Protein AF-A0AA96XHB4-F1 (afdb_monomer)

Sequence (254 aa):
MSTARAGLRPRQQVHRGTVRASAFWLDPALLGDAEARRRILAEWTPGMSVHAVAGGYLVEMSAPRAVVCEAAPGLPLTREHGVLSSAPLSPAERRHPSLHEGAVLLVLRGRSLVFSAGAMPRVDVSTWLDVSAWSIRAPETLGAPPPPCPCWSLCRRRRANASVPACPSRHLKHRKCSRAWRGAALPSPLGRAARDGGRGCARNSPVRARRCAEAASPSVAGQGGWRGLGPRSWERWPPEHHRVRVPGAGCPTG

Mean predicted aligned error: 19.48 Å

Foldseek 3Di:
DWDWDFDFQAPWQADAFKDQFQKFKDACVVQPPLRLLVLCVVPDDPPWWWFCDPNIIIIGDPGTDIDHCVPDSHQTWDADPQETERTDHDPVSCPPPLNDRQWYWHRPPSTTIITRNVRTHTDDSVVVDPCVPPDDDDDDDPDDDDDPDPPPPPPPPPPDPDDDDDDPDPDPDPPPPVVVPPPDDDDDPDDDDDDDDDDDDDDDDDDDDDDDDDDDDDDDDDDDDDDDDDDDDDDDDDDDDDDDDDDDDDDDDD

Radius of gyration: 34.85 Å; Cα contacts (8 Å, |Δi|>4): 261; chains: 1; bounding box: 88×95×71 Å

Structure (mmCIF, N/CA/C/O backbone):
data_AF-A0AA96XHB4-F1
#
_entry.id   AF-A0AA96XHB4-F1
#
loop_
_atom_site.group_PDB
_atom_site.id
_atom_site.type_symbol
_atom_site.label_atom_id
_atom_site.label_alt_id
_atom_site.label_comp_id
_atom_site.label_asym_id
_atom_site.label_entity_id
_atom_site.label_seq_id
_atom_site.pdbx_PDB_ins_code
_atom_site.Cartn_x
_atom_site.Cartn_y
_atom_site.Cartn_z
_atom_site.occupancy
_atom_site.B_iso_or_equiv
_atom_site.auth_seq_id
_atom_site.auth_comp_id
_atom_site.auth_asym_id
_atom_site.auth_atom_id
_atom_site.pdbx_PDB_model_num
ATOM 1 N N . MET A 1 1 ? -12.373 -14.194 -7.210 1.00 45.72 1 MET A N 1
ATOM 2 C CA . MET A 1 1 ? -10.973 -14.674 -7.194 1.00 45.72 1 MET A CA 1
ATOM 3 C C . MET A 1 1 ? -10.194 -13.854 -8.214 1.00 45.72 1 MET A C 1
ATOM 5 O O . MET A 1 1 ? -10.496 -13.965 -9.393 1.00 45.72 1 MET A O 1
ATOM 9 N N . SER A 1 2 ? -9.281 -12.976 -7.785 1.00 52.00 2 SER A N 1
ATOM 10 C CA . SER A 1 2 ? -8.473 -12.171 -8.718 1.00 52.00 2 SER A CA 1
ATOM 11 C C . SER A 1 2 ? -7.414 -13.068 -9.365 1.00 52.00 2 SER A C 1
ATOM 13 O O . SER A 1 2 ? -6.580 -13.643 -8.665 1.00 52.00 2 SER A O 1
ATOM 15 N N . THR A 1 3 ? -7.482 -13.266 -10.680 1.00 57.47 3 THR A N 1
ATOM 16 C CA . THR A 1 3 ? -6.561 -14.150 -11.409 1.00 57.47 3 THR A CA 1
ATOM 17 C C . THR A 1 3 ? -5.245 -13.432 -11.693 1.00 57.47 3 THR A C 1
ATOM 19 O O . THR A 1 3 ? -5.216 -12.469 -12.458 1.00 57.47 3 THR A O 1
ATOM 22 N N . ALA A 1 4 ? -4.154 -13.916 -11.098 1.00 63.81 4 ALA A N 1
ATOM 23 C CA . ALA A 1 4 ? -2.807 -13.435 -11.386 1.00 63.81 4 ALA A CA 1
ATOM 24 C C . ALA A 1 4 ? -2.322 -13.954 -12.749 1.00 63.81 4 ALA A C 1
ATOM 26 O O . ALA A 1 4 ? -2.418 -15.151 -13.024 1.00 63.81 4 ALA A O 1
ATOM 27 N N . ARG A 1 5 ? -1.733 -13.085 -13.578 1.00 67.75 5 ARG A N 1
ATOM 28 C CA . ARG A 1 5 ? -1.026 -13.492 -14.806 1.00 67.75 5 ARG A CA 1
ATOM 29 C C . ARG A 1 5 ? 0.484 -13.372 -14.594 1.00 67.75 5 ARG A C 1
ATOM 31 O O . ARG A 1 5 ? 0.976 -12.302 -14.238 1.00 67.75 5 ARG A O 1
ATOM 38 N N . ALA A 1 6 ? 1.213 -14.469 -14.796 1.00 65.56 6 ALA A N 1
ATOM 39 C CA . ALA A 1 6 ? 2.675 -14.498 -14.736 1.00 65.56 6 ALA A CA 1
ATOM 40 C C . ALA A 1 6 ? 3.277 -14.124 -16.102 1.00 65.56 6 ALA A C 1
ATOM 42 O O . ALA A 1 6 ? 2.706 -14.476 -17.135 1.00 65.56 6 ALA A O 1
ATOM 43 N N . GLY A 1 7 ? 4.433 -13.448 -16.129 1.00 71.69 7 GLY A N 1
ATOM 44 C CA . GLY A 1 7 ? 5.197 -13.318 -17.381 1.00 71.69 7 GLY A CA 1
ATOM 45 C C . GLY A 1 7 ? 6.239 -12.204 -17.449 1.00 71.69 7 GLY A C 1
ATOM 46 O O . GLY A 1 7 ? 7.244 -12.361 -18.135 1.00 71.69 7 GLY A O 1
ATOM 47 N N . LEU A 1 8 ? 6.066 -11.103 -16.716 1.00 84.06 8 LEU A N 1
ATOM 48 C CA . LEU A 1 8 ? 7.025 -9.995 -16.763 1.00 84.06 8 LEU A CA 1
ATOM 49 C C . LEU A 1 8 ? 8.270 -10.315 -15.918 1.00 84.06 8 LEU A C 1
ATOM 51 O O . LEU A 1 8 ? 8.145 -10.792 -14.798 1.00 84.06 8 LEU A O 1
ATOM 55 N N . ARG A 1 9 ? 9.488 -10.026 -16.371 1.00 86.50 9 ARG A N 1
ATOM 56 C CA . ARG A 1 9 ? 10.677 -10.100 -15.499 1.00 86.50 9 ARG A CA 1
ATOM 57 C C . ARG A 1 9 ? 11.300 -8.717 -15.364 1.00 86.50 9 ARG A C 1
ATOM 59 O O . ARG A 1 9 ? 12.149 -8.383 -16.183 1.00 86.50 9 ARG A O 1
ATOM 66 N N . PRO A 1 10 ? 10.877 -7.915 -14.368 1.00 87.06 10 PRO A N 1
ATOM 67 C CA . PRO A 1 10 ? 11.469 -6.607 -14.137 1.00 87.06 10 PRO A CA 1
ATOM 68 C C . PRO A 1 10 ? 12.968 -6.721 -13.851 1.00 87.06 10 PRO A C 1
ATOM 70 O O . PRO A 1 10 ? 13.388 -7.547 -13.037 1.00 87.06 10 PRO A O 1
ATOM 73 N N . ARG A 1 11 ? 13.766 -5.852 -14.472 1.00 91.44 11 ARG A N 1
ATOM 74 C CA . ARG A 1 11 ? 15.219 -5.734 -14.265 1.00 91.44 11 ARG A CA 1
ATOM 75 C C . ARG A 1 11 ? 15.592 -5.448 -12.811 1.00 91.44 11 ARG A C 1
ATOM 77 O O . ARG A 1 11 ? 16.665 -5.822 -12.352 1.00 91.44 11 ARG A O 1
ATOM 84 N N . GLN A 1 12 ? 14.710 -4.756 -12.097 1.00 89.75 12 GLN A N 1
ATOM 85 C CA . GLN A 1 12 ? 14.859 -4.408 -10.696 1.00 89.75 12 GLN A CA 1
ATOM 86 C C . GLN A 1 12 ? 13.582 -4.817 -9.974 1.00 89.75 12 GLN A C 1
ATOM 88 O O . GLN A 1 12 ? 12.484 -4.528 -10.432 1.00 89.75 12 GLN A O 1
ATOM 93 N N . GLN A 1 13 ? 13.734 -5.510 -8.849 1.00 90.81 13 GLN A N 1
ATOM 94 C CA . GLN A 1 13 ? 12.608 -6.154 -8.171 1.00 90.81 13 GLN A CA 1
ATOM 95 C C . GLN A 1 13 ? 11.889 -5.240 -7.177 1.00 90.81 13 GLN A C 1
ATOM 97 O O . GLN A 1 13 ? 10.715 -5.455 -6.896 1.00 90.81 13 GLN A O 1
ATOM 102 N N . VAL A 1 14 ? 12.588 -4.234 -6.648 1.00 92.62 14 VAL A N 1
ATOM 103 C CA . VAL A 1 14 ? 12.080 -3.342 -5.600 1.00 92.62 14 VAL A CA 1
ATOM 104 C C . VAL A 1 14 ? 12.529 -1.908 -5.836 1.00 92.62 14 VAL A C 1
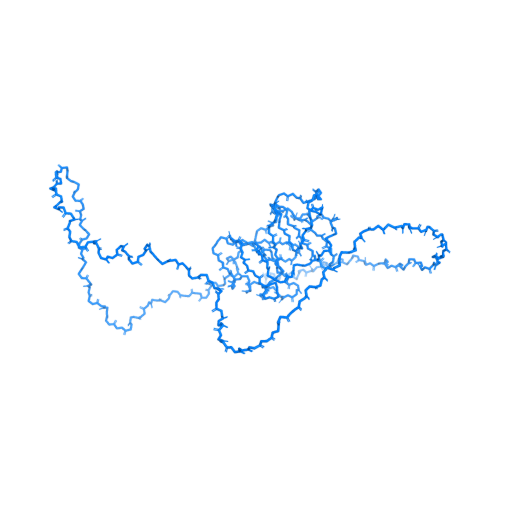ATOM 106 O O . VAL A 1 14 ? 13.646 -1.659 -6.307 1.00 92.62 14 VAL A O 1
ATOM 109 N N . HIS A 1 15 ? 11.667 -0.964 -5.476 1.00 93.88 15 HIS A N 1
ATOM 110 C CA . HIS A 1 15 ? 12.023 0.449 -5.373 1.00 93.88 15 HIS A CA 1
ATOM 111 C C . HIS A 1 15 ? 13.086 0.679 -4.287 1.00 93.88 15 HIS A C 1
ATOM 113 O O . HIS A 1 15 ? 13.162 -0.066 -3.310 1.00 93.88 15 HIS A O 1
ATOM 119 N N . ARG A 1 16 ? 13.933 1.698 -4.469 1.00 94.75 16 ARG A N 1
ATOM 120 C CA . ARG A 1 16 ? 14.969 2.104 -3.503 1.00 94.75 16 ARG A CA 1
ATOM 121 C C . ARG A 1 16 ? 14.989 3.622 -3.349 1.00 94.75 16 ARG A C 1
ATOM 123 O O . ARG A 1 16 ? 14.656 4.336 -4.292 1.00 94.75 16 ARG A O 1
ATOM 130 N N . GLY A 1 17 ? 15.423 4.097 -2.182 1.00 96.12 17 GLY A N 1
ATOM 131 C CA . GLY A 1 17 ? 15.474 5.524 -1.862 1.00 96.12 17 GLY A CA 1
ATOM 132 C C . GLY A 1 17 ? 14.086 6.116 -1.621 1.00 96.12 17 GLY A C 1
ATOM 133 O O . GLY A 1 17 ? 13.217 5.462 -1.044 1.00 96.12 17 GLY A O 1
ATOM 134 N N . THR A 1 18 ? 13.873 7.355 -2.057 1.00 97.44 18 THR A N 1
ATOM 135 C CA . THR A 1 18 ? 12.586 8.048 -1.915 1.00 97.44 18 THR A CA 1
ATOM 136 C C . THR A 1 18 ? 11.763 7.907 -3.187 1.00 97.44 18 THR A C 1
ATOM 138 O O . THR A 1 18 ? 12.222 8.276 -4.267 1.00 97.44 18 THR A O 1
ATOM 141 N N . VAL A 1 19 ? 10.528 7.423 -3.063 1.00 97.44 19 VAL A N 1
ATOM 142 C CA . VAL A 1 19 ? 9.598 7.269 -4.190 1.00 97.44 19 VAL A CA 1
ATOM 143 C C . VAL A 1 19 ? 8.286 7.995 -3.950 1.00 97.44 19 VAL A C 1
ATOM 145 O O . VAL A 1 19 ? 7.874 8.216 -2.813 1.00 97.44 19 VAL A O 1
ATOM 148 N N . ARG A 1 20 ? 7.597 8.343 -5.041 1.00 97.56 20 ARG A N 1
ATOM 149 C CA . ARG A 1 20 ? 6.233 8.875 -4.998 1.00 97.56 20 ARG A CA 1
ATOM 150 C C . ARG A 1 20 ? 5.232 7.717 -4.935 1.00 97.56 20 ARG A C 1
ATOM 152 O O . ARG A 1 20 ? 4.627 7.342 -5.941 1.00 97.56 20 ARG A O 1
ATOM 159 N N . ALA A 1 21 ? 5.117 7.110 -3.759 1.00 97.56 21 ALA A N 1
ATOM 160 C CA . ALA A 1 21 ? 4.239 5.975 -3.522 1.00 97.56 21 ALA A CA 1
ATOM 161 C C . ALA A 1 21 ? 2.771 6.386 -3.703 1.00 97.56 21 ALA A C 1
ATOM 163 O O . ALA A 1 21 ? 2.350 7.449 -3.256 1.00 97.56 21 ALA A O 1
ATOM 164 N N . SER A 1 22 ? 1.994 5.543 -4.375 1.00 97.62 22 SER A N 1
ATOM 165 C CA . SER A 1 22 ? 0.537 5.675 -4.541 1.00 97.62 22 SER A CA 1
ATOM 166 C C . SER A 1 22 ? -0.226 4.573 -3.802 1.00 97.62 22 SER A C 1
ATOM 168 O O . SER A 1 22 ? -1.415 4.723 -3.539 1.00 97.62 22 SER A O 1
ATOM 170 N N . ALA A 1 23 ? 0.457 3.489 -3.438 1.00 97.56 23 ALA A N 1
ATOM 171 C CA . ALA A 1 23 ? -0.087 2.426 -2.611 1.00 97.56 23 ALA A CA 1
ATOM 172 C C . ALA A 1 23 ? 1.025 1.735 -1.808 1.00 97.56 23 ALA A C 1
ATOM 174 O O . ALA A 1 23 ? 2.209 1.890 -2.121 1.00 97.56 23 ALA A O 1
ATOM 175 N N . PHE A 1 24 ? 0.633 0.947 -0.811 1.00 97.56 24 PHE A N 1
ATOM 176 C CA . PHE A 1 24 ? 1.508 0.018 -0.095 1.00 97.56 24 PHE A CA 1
ATOM 177 C C . PHE A 1 24 ? 0.933 -1.389 -0.155 1.00 97.56 24 PHE A C 1
ATOM 179 O O . PHE A 1 24 ? -0.281 -1.558 -0.108 1.00 97.56 24 PHE A O 1
ATOM 186 N N . TRP A 1 25 ? 1.792 -2.399 -0.211 1.00 97.44 25 TRP A N 1
ATOM 187 C CA . TRP A 1 25 ? 1.399 -3.789 -0.027 1.00 97.44 25 TRP A CA 1
ATOM 188 C C . TRP A 1 25 ? 2.017 -4.336 1.260 1.00 97.44 25 TRP A C 1
ATOM 190 O O . TRP A 1 25 ? 3.235 -4.288 1.444 1.00 97.44 25 TRP A O 1
ATOM 200 N N . LEU A 1 26 ? 1.171 -4.821 2.166 1.00 97.19 26 LEU A N 1
ATOM 201 C CA . LEU A 1 26 ? 1.574 -5.411 3.438 1.00 97.19 26 LEU A CA 1
ATOM 202 C C . LEU A 1 26 ? 1.355 -6.921 3.379 1.00 97.19 26 LEU A C 1
ATOM 204 O O . LEU A 1 26 ? 0.292 -7.361 2.941 1.00 97.19 26 LEU A O 1
ATOM 208 N N . ASP A 1 27 ? 2.347 -7.687 3.842 1.00 95.62 27 ASP A N 1
ATOM 209 C CA . ASP A 1 27 ? 2.307 -9.151 3.903 1.00 95.62 27 ASP A CA 1
ATOM 210 C C . ASP A 1 27 ? 1.982 -9.625 5.333 1.00 95.62 27 ASP A C 1
ATOM 212 O O . ASP A 1 27 ? 2.866 -9.607 6.199 1.00 95.62 27 ASP A O 1
ATOM 216 N N . PRO A 1 28 ? 0.747 -10.076 5.613 1.00 95.50 28 PRO A N 1
ATOM 217 C CA . PRO A 1 28 ? 0.377 -10.648 6.902 1.00 95.50 28 PRO A CA 1
ATOM 218 C C . PRO A 1 28 ? 1.171 -11.909 7.241 1.00 95.50 28 PRO A C 1
ATOM 220 O O . PRO A 1 28 ? 1.345 -12.199 8.420 1.00 95.50 28 PRO A O 1
ATOM 223 N N . ALA A 1 29 ? 1.682 -12.650 6.250 1.00 93.88 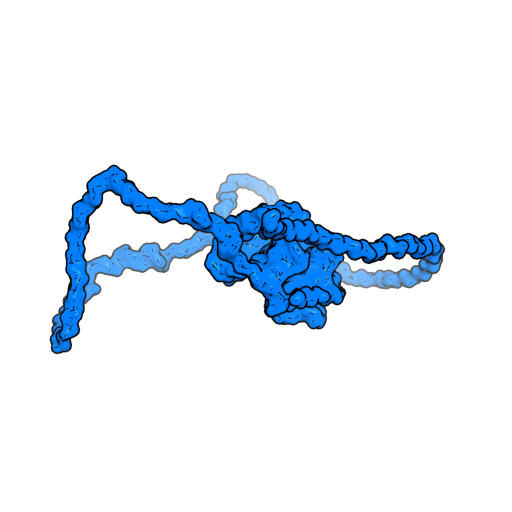29 ALA A N 1
ATOM 224 C CA . ALA A 1 29 ? 2.501 -13.831 6.510 1.00 93.88 29 ALA A CA 1
ATOM 225 C C . ALA A 1 29 ? 3.885 -13.469 7.076 1.00 93.88 29 ALA A C 1
ATOM 227 O O . ALA A 1 29 ? 4.510 -14.308 7.719 1.00 93.88 29 ALA A O 1
ATOM 228 N N . LEU A 1 30 ? 4.360 -12.236 6.853 1.00 92.44 30 LEU A N 1
ATOM 229 C CA . LEU A 1 30 ? 5.612 -11.724 7.422 1.00 92.44 30 LEU A CA 1
ATOM 230 C C . LEU A 1 30 ? 5.388 -10.898 8.694 1.00 92.44 30 LEU A C 1
ATOM 232 O O . LEU A 1 30 ? 6.187 -10.981 9.620 1.00 92.44 30 LEU A O 1
ATOM 236 N N . LEU A 1 31 ? 4.329 -10.085 8.732 1.00 93.31 31 LEU A N 1
ATOM 237 C CA . LEU A 1 31 ? 4.062 -9.155 9.837 1.00 93.31 31 LEU A CA 1
ATOM 238 C C . LEU A 1 31 ? 3.193 -9.759 10.948 1.00 93.31 31 LEU A C 1
ATOM 240 O O . LEU A 1 31 ? 3.245 -9.299 12.085 1.00 93.31 31 LEU A O 1
ATOM 244 N N . GLY A 1 32 ? 2.376 -10.759 10.621 1.00 96.00 32 GLY A N 1
ATOM 245 C CA . GLY A 1 32 ? 1.195 -11.128 11.395 1.00 96.00 32 GLY A CA 1
ATOM 246 C C . GLY A 1 32 ? -0.012 -10.258 11.023 1.00 96.00 32 GLY A C 1
ATOM 247 O O . GLY A 1 32 ? 0.112 -9.065 10.744 1.00 96.00 32 GLY A O 1
ATOM 248 N N . ASP A 1 33 ? -1.205 -10.853 11.025 1.00 95.25 33 ASP A N 1
ATOM 249 C CA . ASP A 1 33 ? -2.429 -10.174 10.578 1.00 95.25 33 ASP A CA 1
ATOM 250 C C . ASP A 1 33 ? -2.806 -8.977 11.470 1.00 95.25 33 ASP A C 1
ATOM 252 O O . ASP A 1 33 ? -3.128 -7.903 10.964 1.00 95.25 33 ASP A O 1
ATOM 256 N N . ALA A 1 34 ? -2.675 -9.116 12.793 1.00 94.94 34 ALA A N 1
ATOM 257 C CA . ALA A 1 34 ? -2.963 -8.037 13.739 1.00 94.94 34 ALA A CA 1
ATOM 258 C C . ALA A 1 34 ? -2.040 -6.819 13.546 1.00 94.94 34 ALA A C 1
ATOM 260 O O . ALA A 1 34 ? -2.504 -5.678 13.530 1.00 94.94 34 ALA A O 1
ATOM 261 N N . GLU A 1 35 ? -0.742 -7.051 13.345 1.00 96.31 35 GLU A N 1
ATOM 262 C CA . GLU A 1 35 ? 0.233 -5.981 13.119 1.00 96.31 35 GLU A CA 1
ATOM 263 C C . GLU A 1 35 ? 0.047 -5.333 11.741 1.00 96.31 35 GLU A C 1
ATOM 265 O O . GLU A 1 35 ? 0.119 -4.109 11.624 1.00 96.31 35 GLU A O 1
ATOM 270 N N . ALA A 1 36 ? -0.265 -6.121 10.705 1.00 96.50 36 ALA A N 1
ATOM 271 C CA . ALA A 1 36 ? -0.609 -5.581 9.393 1.00 96.50 36 ALA A CA 1
ATOM 272 C C . ALA A 1 36 ? -1.816 -4.631 9.492 1.00 96.50 36 ALA A C 1
ATOM 274 O O . ALA A 1 36 ? -1.721 -3.483 9.060 1.00 96.50 36 ALA A O 1
ATOM 275 N N . ARG A 1 37 ? -2.914 -5.057 10.135 1.00 96.12 37 ARG A N 1
ATOM 276 C CA . ARG A 1 37 ? -4.100 -4.210 10.358 1.00 96.12 37 ARG A CA 1
ATOM 277 C C . ARG A 1 37 ? -3.765 -2.949 11.151 1.00 96.12 37 ARG A C 1
ATOM 279 O O . ARG A 1 37 ? -4.153 -1.856 10.744 1.00 96.12 37 ARG A O 1
ATOM 286 N N . ARG A 1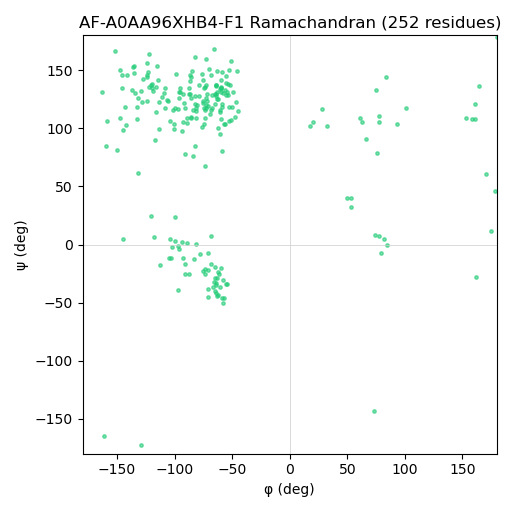 38 ? -2.995 -3.073 12.239 1.00 95.62 38 ARG A N 1
ATOM 287 C CA . ARG A 1 38 ? -2.555 -1.934 13.059 1.00 95.62 38 ARG A CA 1
ATOM 288 C C . ARG A 1 38 ? -1.795 -0.895 12.232 1.00 95.62 38 ARG A C 1
ATOM 290 O O . ARG A 1 38 ? -2.085 0.291 12.352 1.00 95.62 38 ARG A O 1
ATOM 297 N N . ARG A 1 39 ? -0.852 -1.314 11.382 1.00 96.19 39 ARG A N 1
ATOM 298 C CA . ARG A 1 39 ? -0.087 -0.397 10.516 1.00 96.19 39 ARG A CA 1
ATOM 299 C C . ARG A 1 39 ? -0.966 0.307 9.490 1.00 96.19 39 ARG A C 1
ATOM 301 O O . ARG A 1 39 ? -0.789 1.496 9.255 1.00 96.19 39 ARG A O 1
ATOM 308 N N . ILE A 1 40 ? -1.928 -0.409 8.909 1.00 96.12 40 ILE A N 1
ATOM 309 C CA . ILE A 1 40 ? -2.883 0.175 7.958 1.00 96.12 40 ILE A CA 1
ATOM 310 C C . ILE A 1 40 ? -3.735 1.244 8.647 1.00 96.12 40 ILE A C 1
ATOM 312 O O . ILE A 1 40 ? -3.919 2.325 8.094 1.00 96.12 40 ILE A O 1
ATOM 316 N N . LEU A 1 41 ? -4.222 0.957 9.857 1.00 95.50 41 LEU A N 1
ATOM 317 C CA . LEU A 1 41 ? -5.008 1.904 10.648 1.00 95.50 41 LEU A CA 1
ATOM 318 C C . LEU A 1 41 ? -4.180 3.117 11.098 1.00 95.50 41 LEU A C 1
ATOM 320 O O . LEU A 1 41 ? -4.700 4.228 11.099 1.00 95.50 41 LEU A O 1
ATOM 324 N N . ALA A 1 42 ? -2.899 2.931 11.428 1.00 94.25 42 ALA A N 1
ATOM 325 C CA . ALA A 1 42 ? -2.005 4.022 11.825 1.00 94.25 42 ALA A CA 1
ATOM 326 C C . ALA A 1 42 ? -1.761 5.044 10.698 1.00 94.25 42 ALA A C 1
ATOM 328 O O . ALA A 1 42 ? -1.628 6.234 10.965 1.00 94.25 42 ALA A O 1
ATOM 329 N N . GLU A 1 43 ? -1.742 4.590 9.444 1.00 92.38 43 GLU A N 1
ATOM 330 C CA . GLU A 1 43 ? -1.556 5.439 8.257 1.00 92.38 43 GLU A CA 1
ATOM 331 C C . GLU A 1 43 ? -2.881 5.906 7.632 1.00 92.38 43 GLU A C 1
ATOM 333 O O . GLU A 1 43 ? -2.888 6.573 6.591 1.00 92.38 43 GLU A O 1
ATOM 338 N N . TRP A 1 44 ? -4.017 5.539 8.231 1.00 94.62 44 TRP A N 1
ATOM 339 C CA . TRP A 1 44 ? -5.325 5.734 7.625 1.00 94.62 44 TRP A CA 1
ATOM 340 C C . TRP A 1 44 ? -5.665 7.213 7.443 1.00 94.62 44 TRP A C 1
ATOM 342 O O . TRP A 1 44 ? -5.627 8.019 8.371 1.00 94.62 44 TRP A O 1
ATOM 352 N N . THR A 1 45 ? -6.083 7.565 6.229 1.00 93.38 45 THR A N 1
ATOM 353 C CA . THR A 1 45 ? -6.602 8.888 5.887 1.00 93.38 45 THR A CA 1
ATOM 354 C C . THR A 1 45 ? -7.857 8.763 5.025 1.00 93.38 45 THR A C 1
ATOM 356 O O . THR A 1 45 ? -8.025 7.766 4.313 1.00 93.38 45 THR A O 1
ATOM 359 N N . PRO A 1 46 ? -8.764 9.757 5.058 1.00 93.31 46 PRO A N 1
ATOM 360 C CA . PRO A 1 46 ? -9.960 9.740 4.227 1.00 93.31 46 PRO A CA 1
ATOM 361 C C . PRO A 1 46 ? -9.639 9.539 2.740 1.00 93.31 46 PRO A C 1
ATOM 363 O O . PRO A 1 46 ? -8.699 10.124 2.194 1.00 93.31 46 PRO A O 1
ATOM 366 N N . GLY A 1 47 ? -10.441 8.700 2.084 1.00 94.31 47 GLY A N 1
ATOM 367 C CA . GLY A 1 47 ? -10.268 8.342 0.674 1.00 94.31 47 GLY A CA 1
ATOM 368 C C . GLY A 1 47 ? -9.277 7.203 0.414 1.00 94.31 47 GLY A C 1
ATOM 369 O O . GLY A 1 47 ? -9.110 6.822 -0.741 1.00 94.31 47 GLY A O 1
ATOM 370 N N . MET A 1 48 ? -8.644 6.637 1.447 1.00 96.31 48 MET A N 1
ATOM 371 C CA . MET A 1 48 ? -7.884 5.394 1.304 1.00 96.31 48 MET A CA 1
ATOM 372 C C . MET A 1 48 ? -8.810 4.198 1.057 1.00 96.31 48 MET A C 1
ATOM 374 O O . MET A 1 48 ? -9.965 4.168 1.491 1.00 96.31 48 MET A O 1
ATOM 378 N N . SER A 1 49 ? -8.296 3.194 0.351 1.00 96.19 49 SER A N 1
ATOM 379 C CA . SER A 1 49 ? -8.996 1.925 0.143 1.00 96.19 49 SER A CA 1
ATOM 380 C C . SER A 1 49 ? -8.057 0.746 0.355 1.00 96.19 49 SER A C 1
ATOM 382 O O . SER A 1 49 ? -6.859 0.851 0.099 1.00 96.19 49 SER A O 1
ATOM 384 N N . VAL A 1 50 ? -8.601 -0.367 0.849 1.00 97.12 50 VAL A N 1
ATOM 385 C CA . VAL A 1 50 ? -7.843 -1.598 1.096 1.00 97.12 50 VAL A CA 1
ATOM 386 C C . VAL A 1 50 ? -8.432 -2.715 0.262 1.00 97.12 50 VAL A C 1
ATOM 388 O O . VAL A 1 50 ? -9.648 -2.900 0.232 1.00 97.12 50 VAL A O 1
ATOM 391 N N . HIS A 1 51 ? -7.560 -3.474 -0.387 1.00 97.25 51 HIS A N 1
ATOM 392 C CA . HIS A 1 51 ? -7.916 -4.620 -1.209 1.00 97.25 51 HIS A CA 1
ATOM 393 C C . HIS A 1 51 ? -7.123 -5.845 -0.770 1.00 97.25 51 HIS A C 1
ATOM 395 O O . HIS A 1 51 ? -5.939 -5.744 -0.444 1.00 97.25 51 HIS A O 1
ATOM 401 N N . ALA A 1 52 ? -7.760 -7.011 -0.787 1.00 96.25 52 ALA A N 1
ATOM 402 C CA . ALA A 1 52 ? -7.092 -8.281 -0.538 1.00 96.25 52 ALA A CA 1
ATOM 403 C C . ALA A 1 52 ? -6.454 -8.783 -1.842 1.00 96.25 52 ALA A C 1
ATOM 405 O O . ALA A 1 52 ? -7.152 -9.085 -2.813 1.00 96.25 52 ALA A O 1
ATOM 406 N N . VAL A 1 53 ? -5.124 -8.888 -1.879 1.00 95.38 53 VAL A N 1
ATOM 407 C CA . VAL A 1 53 ? -4.391 -9.325 -3.075 1.00 95.38 53 VAL A CA 1
ATOM 408 C C . VAL A 1 53 ? -3.152 -10.132 -2.712 1.00 95.38 53 VAL A C 1
ATOM 410 O O . VAL A 1 53 ? -2.380 -9.761 -1.830 1.00 95.38 53 VAL A O 1
ATOM 413 N N . ALA A 1 54 ? -2.956 -11.249 -3.418 1.00 92.94 54 ALA A N 1
ATOM 414 C CA . ALA A 1 54 ? -1.810 -12.147 -3.247 1.00 92.94 54 ALA A CA 1
ATOM 415 C C . ALA A 1 54 ? -1.578 -12.620 -1.794 1.00 92.94 54 ALA A C 1
ATOM 417 O O . ALA A 1 54 ? -0.439 -12.834 -1.392 1.00 92.94 54 ALA A O 1
ATOM 418 N N . GLY A 1 55 ? -2.648 -12.770 -1.004 1.00 93.06 55 GLY A N 1
ATOM 419 C CA . GLY A 1 55 ? -2.555 -13.142 0.413 1.00 93.06 55 GLY A CA 1
ATOM 420 C C . GLY A 1 55 ? -2.156 -11.998 1.353 1.00 93.06 55 GLY A C 1
ATOM 421 O O . GLY A 1 55 ? -1.953 -12.249 2.535 1.00 93.06 55 GLY A O 1
ATOM 422 N N . GLY A 1 56 ? -2.068 -10.762 0.853 1.00 96.00 56 GLY A N 1
ATOM 423 C CA . GLY A 1 56 ? -1.810 -9.566 1.649 1.00 96.00 56 GLY A CA 1
ATOM 424 C C . GLY A 1 56 ? -2.798 -8.433 1.394 1.00 96.00 56 GLY A C 1
ATOM 425 O O . GLY A 1 56 ? -3.798 -8.595 0.688 1.00 96.00 56 GLY A O 1
ATOM 426 N N . TYR A 1 57 ? -2.502 -7.276 1.982 1.00 97.38 57 TYR A N 1
ATOM 427 C CA . TYR A 1 57 ? -3.338 -6.080 1.900 1.00 97.38 57 TYR A CA 1
ATOM 428 C C . TYR A 1 57 ? -2.675 -5.032 1.011 1.00 97.38 57 TYR A C 1
ATOM 430 O O . TYR A 1 57 ? -1.596 -4.532 1.330 1.00 97.38 57 TYR A O 1
ATOM 438 N N . LEU A 1 58 ? -3.333 -4.676 -0.092 1.00 97.38 58 LEU A N 1
ATOM 439 C CA . LEU A 1 58 ? -2.981 -3.513 -0.898 1.00 97.38 58 LEU A CA 1
ATOM 440 C C . LEU A 1 58 ? -3.763 -2.306 -0.394 1.00 97.38 58 LEU A C 1
ATOM 442 O O . LEU A 1 58 ? -4.988 -2.275 -0.471 1.00 97.38 58 LEU A O 1
ATOM 446 N N . VAL A 1 59 ? -3.041 -1.309 0.091 1.00 97.19 59 VAL A N 1
ATOM 447 C CA . VAL A 1 59 ? -3.582 -0.054 0.596 1.00 97.19 59 VAL A CA 1
ATOM 448 C C . VAL A 1 59 ? -3.342 1.025 -0.446 1.00 97.19 59 VAL A C 1
ATOM 450 O O . VAL A 1 59 ? -2.212 1.480 -0.616 1.00 97.19 59 VAL A O 1
ATOM 453 N N . GLU A 1 60 ? -4.390 1.442 -1.145 1.00 96.81 60 GLU A N 1
ATOM 454 C CA . GLU A 1 60 ? -4.320 2.551 -2.093 1.00 96.81 60 GLU A CA 1
ATOM 455 C C . GLU A 1 60 ? -4.566 3.883 -1.383 1.00 96.81 60 GLU A C 1
ATOM 457 O O . GLU A 1 60 ? -5.540 4.047 -0.641 1.00 96.81 60 GLU A O 1
ATOM 462 N N . MET A 1 61 ? -3.670 4.840 -1.621 1.00 95.88 61 MET A N 1
ATOM 463 C CA . MET A 1 61 ? -3.751 6.181 -1.055 1.00 95.88 61 MET A CA 1
ATOM 464 C C . MET A 1 61 ? -4.640 7.092 -1.900 1.00 95.88 61 MET A C 1
ATOM 466 O O . MET A 1 61 ? -4.665 6.992 -3.125 1.00 95.88 61 MET A O 1
ATOM 470 N N . SER A 1 62 ? -5.299 8.051 -1.248 1.00 94.25 62 SER A N 1
ATOM 471 C CA . SER A 1 62 ? -6.099 9.081 -1.926 1.00 94.25 62 SER A CA 1
ATOM 472 C C . SER A 1 62 ? -5.258 10.018 -2.798 1.00 94.25 62 SER A C 1
ATOM 474 O O . SER A 1 62 ? -5.743 10.538 -3.800 1.00 94.25 62 SER A O 1
ATOM 476 N N . ALA A 1 63 ? -3.987 10.219 -2.441 1.00 94.38 63 ALA A N 1
ATOM 477 C CA . ALA A 1 63 ? -3.025 10.977 -3.229 1.00 94.38 63 ALA A CA 1
ATOM 478 C C . ALA A 1 63 ? -1.611 10.384 -3.091 1.00 94.38 63 ALA A C 1
ATOM 480 O O . ALA A 1 63 ? -1.253 9.928 -2.001 1.00 94.38 63 ALA A O 1
ATOM 481 N N . PRO A 1 64 ? -0.776 10.430 -4.148 1.00 96.31 64 PRO A N 1
ATOM 482 C CA . PRO A 1 64 ? 0.602 9.959 -4.065 1.00 96.31 64 PRO A CA 1
ATOM 483 C C . PRO A 1 64 ? 1.456 10.788 -3.094 1.00 96.31 64 PRO A C 1
ATOM 485 O O . PRO A 1 64 ? 1.424 12.021 -3.138 1.00 96.31 64 PRO A O 1
ATOM 488 N N . ARG A 1 65 ? 2.280 10.125 -2.275 1.00 95.81 65 ARG A N 1
ATOM 489 C CA . ARG A 1 65 ? 3.147 10.746 -1.256 1.00 95.81 65 ARG A CA 1
ATOM 490 C C . ARG A 1 65 ? 4.612 10.372 -1.457 1.00 95.81 65 ARG A C 1
ATOM 492 O O . ARG A 1 65 ? 4.919 9.289 -1.947 1.00 95.81 65 ARG A O 1
ATOM 499 N N . ALA A 1 66 ? 5.517 11.276 -1.090 1.00 97.44 66 ALA A N 1
ATOM 500 C CA . ALA A 1 66 ? 6.946 10.979 -1.054 1.00 97.44 66 ALA A CA 1
ATOM 501 C C . ALA A 1 66 ? 7.250 10.113 0.174 1.00 97.44 66 ALA A C 1
ATOM 503 O O . ALA A 1 66 ? 6.930 10.506 1.293 1.00 97.44 66 ALA A O 1
ATOM 504 N N . VAL A 1 67 ? 7.841 8.940 -0.040 1.00 97.06 67 VAL A N 1
ATOM 505 C CA . VAL A 1 67 ? 8.108 7.957 1.014 1.00 97.06 67 VAL A CA 1
ATOM 506 C C . VAL A 1 67 ? 9.503 7.382 0.833 1.00 97.06 67 VAL A C 1
ATOM 508 O O . VAL A 1 67 ? 9.879 6.988 -0.272 1.00 97.06 67 VAL A O 1
ATOM 511 N N . VAL A 1 68 ? 10.263 7.327 1.925 1.00 97.50 68 VAL A N 1
ATOM 512 C CA . VAL A 1 68 ? 11.537 6.604 1.988 1.00 97.50 68 VAL A CA 1
ATOM 513 C C . VAL A 1 68 ? 11.218 5.113 2.058 1.00 97.50 68 VAL A C 1
ATOM 515 O O . VAL A 1 68 ? 10.583 4.671 3.011 1.00 97.50 68 VAL A O 1
ATOM 518 N N . CYS A 1 69 ? 11.637 4.338 1.054 1.00 96.12 69 CYS A N 1
ATOM 519 C CA . CYS A 1 69 ? 11.251 2.928 0.907 1.00 96.12 69 CYS A CA 1
ATOM 520 C C . CYS A 1 69 ? 11.584 2.079 2.144 1.00 96.12 69 CYS A C 1
ATOM 522 O O . CYS A 1 69 ? 10.836 1.167 2.472 1.00 96.12 69 CYS A O 1
ATOM 524 N N . GLU A 1 70 ? 12.683 2.387 2.830 1.00 93.81 70 GLU A N 1
ATOM 525 C CA . GLU A 1 70 ? 13.155 1.661 4.018 1.00 93.81 70 GLU A CA 1
ATOM 526 C C . GLU A 1 70 ? 12.316 1.938 5.272 1.00 93.81 70 GLU A C 1
ATOM 528 O O . GLU A 1 70 ? 12.249 1.098 6.162 1.00 93.81 70 GLU A O 1
ATOM 533 N N . ALA A 1 71 ? 11.655 3.097 5.332 1.00 94.19 71 ALA A N 1
ATOM 534 C CA . ALA A 1 71 ? 10.781 3.493 6.435 1.00 94.19 71 ALA A CA 1
ATOM 535 C C . ALA A 1 71 ? 9.293 3.261 6.119 1.00 94.19 71 ALA A C 1
ATOM 537 O O . ALA A 1 71 ? 8.425 3.636 6.905 1.00 94.19 71 ALA A O 1
ATOM 538 N N . ALA A 1 72 ? 8.981 2.690 4.952 1.00 94.19 72 ALA A N 1
ATOM 539 C CA . ALA A 1 72 ? 7.608 2.454 4.538 1.00 94.19 72 ALA A CA 1
ATOM 540 C C . ALA A 1 72 ? 6.948 1.364 5.411 1.00 94.19 72 ALA A C 1
ATOM 542 O O . ALA A 1 72 ? 7.601 0.389 5.787 1.00 94.19 72 ALA A O 1
ATOM 543 N N . PRO A 1 73 ? 5.635 1.465 5.690 1.00 93.56 73 PRO A N 1
ATOM 544 C CA . PRO A 1 73 ? 4.913 0.478 6.504 1.00 93.56 73 PRO A CA 1
ATOM 545 C C . PRO A 1 73 ? 4.842 -0.916 5.851 1.00 93.56 73 PRO A C 1
ATOM 547 O O . PRO A 1 73 ? 4.607 -1.912 6.542 1.00 93.56 73 PRO A O 1
ATOM 550 N N . GLY A 1 74 ? 5.053 -0.978 4.533 1.00 94.88 74 GLY A N 1
ATOM 551 C CA . GLY A 1 74 ? 5.096 -2.176 3.701 1.00 94.88 74 GLY A CA 1
ATOM 552 C C . GLY A 1 74 ? 5.799 -1.891 2.371 1.00 94.88 74 GLY A C 1
ATOM 553 O O . GLY A 1 74 ? 6.458 -0.864 2.216 1.00 94.88 74 GLY A O 1
ATOM 554 N N . LEU A 1 75 ? 5.638 -2.780 1.391 1.00 95.88 75 LEU A N 1
ATOM 555 C CA . LEU A 1 75 ? 6.232 -2.630 0.062 1.00 95.88 75 LEU A CA 1
ATOM 556 C C . LEU A 1 75 ? 5.582 -1.441 -0.668 1.00 95.88 75 LEU A C 1
ATOM 558 O O . LEU A 1 75 ? 4.377 -1.494 -0.918 1.00 95.88 75 LEU A O 1
ATOM 562 N N . PRO A 1 76 ? 6.318 -0.372 -1.021 1.00 97.44 76 PRO A N 1
ATOM 563 C CA . PRO A 1 76 ? 5.735 0.767 -1.719 1.00 97.44 76 PRO A CA 1
ATOM 564 C C . PRO A 1 76 ? 5.479 0.449 -3.196 1.00 97.44 76 PRO A C 1
ATOM 566 O O . PRO A 1 76 ? 6.294 -0.188 -3.866 1.00 97.44 76 PRO A O 1
ATOM 569 N N . LEU A 1 77 ? 4.358 0.945 -3.718 1.00 97.56 77 LEU A N 1
ATOM 570 C CA . LEU A 1 77 ? 4.013 0.892 -5.135 1.00 97.56 77 LEU A CA 1
ATOM 571 C C . LEU A 1 77 ? 3.934 2.306 -5.706 1.00 97.56 77 LEU A C 1
ATOM 573 O O . LEU A 1 77 ? 3.309 3.193 -5.120 1.00 97.56 77 LEU A O 1
ATOM 577 N N . THR A 1 78 ? 4.507 2.505 -6.888 1.00 97.31 78 THR A N 1
ATOM 578 C CA . THR A 1 78 ? 4.375 3.745 -7.662 1.00 97.31 78 THR A CA 1
ATOM 579 C C . THR A 1 78 ? 3.315 3.573 -8.742 1.00 97.31 78 THR A C 1
ATOM 581 O O . THR A 1 78 ? 3.134 2.475 -9.269 1.00 97.31 78 THR A O 1
ATOM 584 N N . ARG A 1 79 ? 2.589 4.650 -9.067 1.00 96.12 79 ARG A N 1
ATOM 585 C CA . ARG A 1 79 ? 1.655 4.661 -10.198 1.00 96.12 79 ARG A CA 1
ATOM 586 C C . ARG A 1 79 ? 2.315 5.334 -11.393 1.00 96.12 79 ARG A C 1
ATOM 588 O O . ARG A 1 79 ? 2.630 6.520 -11.341 1.00 96.12 79 ARG A O 1
ATOM 595 N N . GLU A 1 80 ? 2.491 4.587 -12.472 1.00 93.12 80 GLU A N 1
ATOM 596 C CA . GLU A 1 80 ? 3.054 5.078 -13.728 1.00 93.12 80 GLU A CA 1
ATOM 597 C C . GLU A 1 80 ? 2.166 4.629 -14.886 1.00 93.12 80 GLU A C 1
ATOM 599 O O . GLU A 1 80 ? 1.907 3.440 -15.034 1.00 93.12 80 GLU A O 1
ATOM 604 N N . HIS A 1 81 ? 1.713 5.570 -15.724 1.00 91.00 81 HIS A N 1
ATOM 605 C CA . HIS A 1 81 ? 0.895 5.267 -16.912 1.00 91.00 81 HIS A CA 1
ATOM 606 C C . HIS A 1 81 ? -0.345 4.410 -16.576 1.00 91.00 81 HIS A C 1
ATOM 608 O O . HIS A 1 81 ? -0.667 3.454 -17.273 1.00 91.00 81 HIS A O 1
ATOM 614 N N . GLY A 1 82 ? -0.998 4.704 -15.446 1.00 92.31 82 GLY A N 1
ATOM 615 C CA . GLY A 1 82 ? -2.182 3.973 -14.986 1.00 92.31 82 GLY A CA 1
ATOM 616 C C . GLY A 1 82 ? -1.906 2.627 -14.300 1.00 92.31 82 GLY A C 1
ATOM 617 O O . GLY A 1 82 ? -2.825 2.068 -13.703 1.00 92.31 82 GLY A O 1
ATOM 618 N N . VAL A 1 83 ? -0.662 2.138 -14.302 1.00 95.12 83 VAL A N 1
ATOM 619 C CA . VAL A 1 83 ? -0.246 0.873 -13.673 1.00 95.12 83 VAL A CA 1
ATOM 620 C C . VAL A 1 83 ? 0.323 1.137 -12.280 1.00 95.12 83 VAL A C 1
ATOM 622 O O . VAL A 1 83 ? 1.195 1.992 -12.122 1.00 95.12 83 VAL A O 1
ATOM 625 N N . LEU A 1 84 ? -0.132 0.393 -11.269 1.00 96.19 84 LEU A N 1
ATOM 626 C CA . LEU A 1 84 ? 0.522 0.339 -9.957 1.00 96.19 84 LEU A CA 1
ATOM 627 C C . LEU A 1 84 ? 1.628 -0.713 -9.982 1.00 96.19 84 LEU A C 1
ATOM 629 O O . LEU A 1 84 ? 1.360 -1.863 -10.308 1.00 96.19 84 LEU A O 1
ATOM 633 N N . SER A 1 85 ? 2.856 -0.350 -9.615 1.00 96.38 85 SER A N 1
ATOM 634 C CA . SER A 1 85 ? 3.997 -1.267 -9.661 1.00 96.38 85 SER A CA 1
ATOM 635 C C . SER A 1 85 ? 4.851 -1.210 -8.401 1.00 96.38 85 SER A C 1
ATOM 637 O O . SER A 1 85 ? 5.303 -0.138 -7.990 1.00 96.38 85 SER A O 1
ATOM 639 N N . SER A 1 86 ? 5.146 -2.380 -7.829 1.00 96.38 86 SER A N 1
ATOM 640 C CA . SER A 1 86 ? 6.106 -2.524 -6.722 1.00 96.38 86 SER A CA 1
ATOM 641 C C . SER A 1 86 ? 7.574 -2.476 -7.166 1.00 96.38 86 SER A C 1
ATOM 643 O O . SER A 1 86 ? 8.481 -2.462 -6.334 1.00 96.38 86 SER A O 1
ATOM 645 N N . ALA A 1 87 ? 7.809 -2.491 -8.477 1.00 94.81 87 ALA A N 1
ATOM 646 C CA . ALA A 1 87 ? 9.124 -2.496 -9.096 1.00 94.81 87 ALA A CA 1
ATOM 647 C C . ALA A 1 87 ? 9.272 -1.317 -10.071 1.00 94.81 87 ALA A C 1
ATOM 649 O O . ALA A 1 87 ? 8.308 -0.967 -10.760 1.00 94.81 87 ALA A O 1
ATOM 650 N N . PRO A 1 88 ? 10.460 -0.708 -10.189 1.00 93.81 88 PRO A N 1
ATOM 651 C CA . PRO A 1 88 ? 10.682 0.336 -11.176 1.00 93.81 88 PRO A CA 1
ATOM 652 C C . PRO A 1 88 ? 10.758 -0.279 -12.576 1.00 93.81 88 PRO A C 1
ATOM 654 O O . PRO A 1 88 ? 11.623 -1.108 -12.864 1.00 93.81 88 PRO A O 1
ATOM 657 N N . LEU A 1 89 ? 9.850 0.150 -13.453 1.00 92.69 89 LEU A N 1
ATOM 658 C CA . LEU A 1 89 ? 9.737 -0.362 -14.815 1.00 92.69 89 LEU A CA 1
ATOM 659 C C . LEU A 1 89 ? 10.494 0.524 -15.805 1.00 92.69 89 LEU A C 1
ATOM 661 O O . LEU A 1 89 ? 10.386 1.751 -15.805 1.00 92.69 89 LEU A O 1
ATOM 665 N N . SER A 1 90 ? 11.256 -0.104 -16.690 1.00 91.69 90 SER A N 1
ATOM 666 C CA . SER A 1 90 ? 11.825 0.542 -17.869 1.00 91.69 90 SER A CA 1
ATOM 667 C C . SER A 1 90 ? 10.741 0.822 -18.921 1.00 91.69 90 SER A C 1
ATOM 669 O O . SER A 1 90 ? 9.694 0.166 -18.939 1.00 91.69 90 SER A O 1
ATOM 671 N N . PRO A 1 91 ? 10.982 1.756 -19.861 1.00 90.94 91 PRO A N 1
ATOM 672 C CA . PRO A 1 91 ? 10.058 2.004 -20.966 1.00 90.94 91 PRO A CA 1
ATOM 673 C C . PRO A 1 91 ? 9.714 0.753 -21.788 1.00 90.94 91 PRO A C 1
ATOM 675 O O . PRO A 1 91 ? 8.588 0.643 -22.260 1.00 90.94 91 PRO A O 1
ATOM 678 N N . ALA A 1 92 ? 10.662 -0.177 -21.953 1.00 89.94 92 ALA A N 1
ATOM 679 C CA . ALA A 1 92 ? 10.442 -1.425 -22.682 1.00 89.94 92 ALA A CA 1
ATOM 680 C C . ALA A 1 92 ? 9.523 -2.381 -21.905 1.00 89.94 92 ALA A C 1
ATOM 682 O O . ALA A 1 92 ? 8.566 -2.904 -22.467 1.00 89.94 92 ALA A O 1
ATOM 683 N N . GLU A 1 93 ? 9.754 -2.545 -20.599 1.00 92.44 93 GLU A N 1
ATOM 684 C CA . GLU A 1 93 ? 8.921 -3.394 -19.733 1.00 92.44 93 GLU A CA 1
ATOM 685 C C . GLU A 1 93 ? 7.484 -2.874 -19.631 1.00 92.44 93 GLU A C 1
ATOM 687 O O . GLU A 1 93 ? 6.549 -3.669 -19.603 1.00 92.44 93 GLU A O 1
ATOM 692 N N . ARG A 1 94 ? 7.288 -1.549 -19.649 1.00 90.81 94 ARG A N 1
ATOM 693 C CA . ARG A 1 94 ? 5.952 -0.929 -19.634 1.00 90.81 94 ARG A CA 1
ATOM 694 C C . ARG A 1 94 ? 5.095 -1.272 -20.853 1.00 90.81 94 ARG A C 1
ATOM 696 O O . ARG A 1 94 ? 3.879 -1.209 -20.755 1.00 90.81 94 ARG A O 1
ATOM 703 N N . ARG A 1 95 ? 5.702 -1.648 -21.984 1.00 90.19 95 ARG A N 1
ATOM 704 C CA . ARG A 1 95 ? 4.975 -2.053 -23.202 1.00 90.19 95 ARG A CA 1
ATOM 705 C C . ARG A 1 95 ? 4.494 -3.504 -23.155 1.0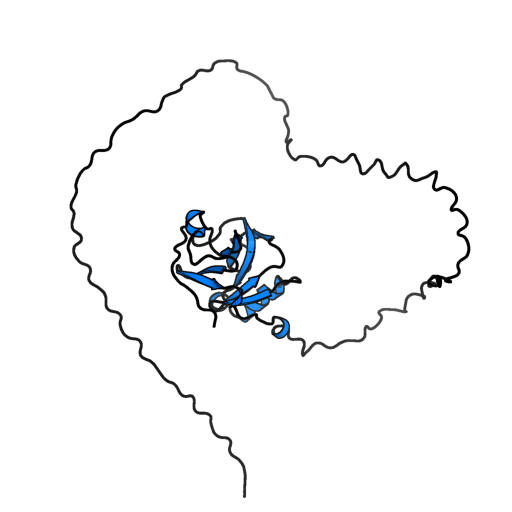0 90.19 95 ARG A C 1
ATOM 707 O O . ARG A 1 95 ? 3.923 -3.985 -24.130 1.00 90.19 95 ARG A O 1
ATOM 714 N N . HIS A 1 96 ? 4.755 -4.223 -22.064 1.00 90.38 96 HIS A N 1
ATOM 715 C CA . HIS A 1 96 ? 4.358 -5.616 -21.950 1.00 90.38 96 HIS A CA 1
ATOM 716 C C . HIS A 1 96 ? 2.822 -5.750 -21.991 1.00 90.38 96 HIS A C 1
ATOM 718 O O . HIS A 1 96 ? 2.152 -5.083 -21.205 1.00 90.38 96 HIS A O 1
ATOM 724 N N . PRO A 1 97 ? 2.243 -6.649 -22.812 1.00 88.81 97 PRO A N 1
ATOM 725 C CA . PRO A 1 97 ? 0.790 -6.722 -23.030 1.00 88.81 97 PRO A CA 1
ATOM 726 C C . PRO A 1 97 ? -0.058 -6.994 -21.781 1.00 88.81 97 PRO A C 1
ATOM 728 O O . PRO A 1 97 ? -1.258 -6.747 -21.770 1.00 88.81 97 PRO A O 1
ATOM 731 N N . SER A 1 98 ? 0.541 -7.545 -20.722 1.00 88.62 98 SER A N 1
ATOM 732 C CA . SER A 1 98 ? -0.162 -7.752 -19.450 1.00 88.62 98 SER A CA 1
ATOM 733 C C . SER A 1 98 ? -0.359 -6.461 -18.655 1.00 88.62 98 SER A C 1
ATOM 735 O O . SER A 1 98 ? -1.229 -6.421 -17.790 1.00 88.62 98 SER A O 1
ATOM 737 N N . LEU A 1 99 ? 0.458 -5.435 -18.902 1.00 91.44 99 LEU A N 1
ATOM 738 C CA . LEU A 1 99 ? 0.385 -4.150 -18.222 1.00 91.44 99 LEU A CA 1
ATOM 739 C C . LEU A 1 99 ? -0.559 -3.236 -19.000 1.00 91.44 99 LEU A C 1
ATOM 741 O O . LEU A 1 99 ? -0.228 -2.723 -20.063 1.00 91.44 99 LEU A O 1
ATOM 745 N N . HIS A 1 100 ? -1.750 -3.065 -18.452 1.00 90.69 100 HIS A N 1
ATOM 746 C CA . HIS A 1 100 ? -2.785 -2.174 -18.954 1.00 90.69 100 HIS A CA 1
ATOM 747 C C . HIS A 1 100 ? -3.143 -1.174 -17.858 1.00 90.69 100 HIS A C 1
ATOM 749 O O . HIS A 1 100 ? -2.807 -1.372 -16.688 1.00 90.69 100 HIS A O 1
ATOM 755 N N . GLU A 1 101 ? -3.822 -0.093 -18.217 1.00 92.06 101 GLU A N 1
ATOM 756 C CA . GLU A 1 101 ? -4.326 0.853 -17.227 1.00 92.06 101 GLU A CA 1
ATOM 757 C C . GLU A 1 101 ? -5.222 0.138 -16.201 1.00 92.06 101 GLU A C 1
ATOM 759 O O . GLU A 1 101 ? -6.057 -0.694 -16.552 1.00 92.06 101 GLU A O 1
ATOM 764 N N . GLY A 1 102 ? -4.995 0.410 -14.913 1.00 92.19 102 GLY A N 1
ATOM 765 C CA . GLY A 1 102 ? -5.661 -0.305 -13.825 1.00 92.19 102 GLY A CA 1
ATOM 766 C C . GLY A 1 102 ? -5.031 -1.658 -13.472 1.00 92.19 102 GLY A C 1
ATOM 767 O O . GLY A 1 102 ? -5.554 -2.352 -12.604 1.00 92.19 102 GLY A O 1
ATOM 768 N N . ALA A 1 103 ? -3.909 -2.048 -14.080 1.00 94.19 103 ALA A N 1
ATOM 769 C CA . ALA A 1 103 ? -3.152 -3.213 -13.636 1.00 94.19 103 ALA A CA 1
ATOM 770 C C . ALA A 1 103 ? -2.339 -2.914 -12.364 1.00 94.19 103 ALA A C 1
ATOM 772 O O . ALA A 1 103 ? -1.804 -1.817 -12.178 1.00 94.19 103 ALA A O 1
ATOM 773 N N . VAL A 1 104 ? -2.199 -3.931 -11.515 1.00 95.69 104 VAL A N 1
ATOM 774 C CA . VAL A 1 104 ? -1.324 -3.941 -10.341 1.00 95.69 104 VAL A CA 1
ATOM 775 C C . VAL A 1 104 ? -0.256 -5.008 -10.546 1.00 95.69 104 VAL A C 1
ATOM 777 O O . VAL A 1 104 ? -0.555 -6.200 -10.596 1.00 95.69 104 VAL A O 1
ATOM 780 N N . LEU A 1 105 ? 0.995 -4.581 -10.670 1.00 95.38 105 LEU A N 1
ATOM 781 C CA . LEU A 1 105 ? 2.168 -5.436 -10.737 1.00 95.38 105 LEU A CA 1
ATOM 782 C C . LEU A 1 105 ? 2.806 -5.549 -9.350 1.00 95.38 105 LEU A C 1
ATOM 784 O O . LEU A 1 105 ? 3.343 -4.578 -8.811 1.00 95.38 105 LEU A O 1
ATOM 788 N N . LEU A 1 106 ? 2.809 -6.767 -8.817 1.00 95.50 106 LEU A N 1
ATOM 789 C CA . LEU A 1 106 ? 3.509 -7.126 -7.592 1.00 95.50 106 LEU A CA 1
ATOM 790 C C . LEU A 1 106 ? 4.677 -8.053 -7.918 1.00 95.50 106 LEU A C 1
ATOM 792 O O . LEU A 1 106 ? 4.506 -9.088 -8.562 1.00 95.50 106 LEU A O 1
ATOM 796 N N . VAL A 1 107 ? 5.869 -7.692 -7.454 1.00 94.44 107 VAL A N 1
ATOM 797 C CA . VAL A 1 107 ? 7.051 -8.556 -7.487 1.00 94.44 107 VAL A CA 1
ATOM 798 C C . VAL A 1 107 ? 7.235 -9.161 -6.103 1.00 94.44 107 VAL A C 1
ATOM 800 O O . VAL A 1 107 ? 7.761 -8.519 -5.199 1.00 94.44 107 VAL A O 1
ATOM 803 N N . LEU A 1 108 ? 6.783 -10.402 -5.938 1.00 91.31 108 LEU A N 1
ATOM 804 C CA . LEU A 1 108 ? 6.801 -11.126 -4.669 1.00 91.31 108 LEU A CA 1
ATOM 805 C C . LEU A 1 108 ? 7.652 -12.383 -4.808 1.00 91.31 108 LEU A C 1
ATOM 807 O O . LEU A 1 108 ? 7.482 -13.151 -5.755 1.00 91.31 108 LEU A O 1
ATOM 811 N N . ARG A 1 109 ? 8.563 -12.617 -3.855 1.00 86.56 109 ARG A N 1
ATOM 812 C CA . ARG A 1 109 ? 9.413 -13.827 -3.805 1.00 86.56 109 ARG A CA 1
ATOM 813 C C . ARG A 1 109 ? 10.119 -14.117 -5.146 1.00 86.56 109 ARG A C 1
ATOM 815 O O . ARG A 1 109 ? 10.176 -15.256 -5.603 1.00 86.56 109 ARG A O 1
ATOM 822 N N . GLY A 1 110 ? 10.595 -13.062 -5.814 1.00 86.50 110 GLY A N 1
ATOM 823 C CA . GLY A 1 110 ? 11.273 -13.143 -7.114 1.00 86.50 110 GLY A CA 1
ATOM 824 C C . GLY A 1 110 ? 10.366 -13.426 -8.320 1.00 86.50 110 GLY A C 1
ATOM 825 O O . GLY A 1 110 ? 10.874 -13.651 -9.418 1.00 86.50 110 GLY A O 1
ATOM 826 N N . ARG A 1 111 ? 9.039 -13.416 -8.153 1.00 89.88 111 ARG A N 1
ATOM 827 C CA . ARG A 1 111 ? 8.055 -13.625 -9.224 1.00 89.88 111 ARG A CA 1
ATOM 828 C C . ARG A 1 111 ? 7.237 -12.365 -9.453 1.00 89.88 111 ARG A C 1
ATOM 830 O O . ARG A 1 111 ? 6.858 -11.693 -8.501 1.00 89.88 111 ARG A O 1
ATOM 837 N N . SER A 1 112 ? 6.936 -12.072 -10.713 1.00 92.62 112 SER A N 1
ATOM 838 C CA . SER A 1 112 ? 5.964 -11.043 -11.067 1.00 92.62 112 SER A CA 1
ATOM 839 C C . SER A 1 112 ? 4.560 -11.628 -11.107 1.00 92.62 112 SER A C 1
ATOM 841 O O . SER A 1 112 ? 4.315 -12.694 -11.678 1.00 92.62 112 SER A O 1
ATOM 843 N N . LEU A 1 113 ? 3.633 -10.903 -10.506 1.00 93.75 113 LEU A N 1
ATOM 844 C CA . LEU A 1 113 ? 2.219 -11.210 -10.499 1.00 93.75 113 LEU A CA 1
ATOM 845 C C . LEU A 1 113 ? 1.486 -9.956 -10.952 1.00 93.75 113 LEU A C 1
ATOM 847 O O . LEU A 1 113 ? 1.656 -8.889 -10.362 1.00 93.75 113 LEU A O 1
ATOM 851 N N . VAL A 1 114 ? 0.700 -10.081 -12.016 1.00 94.25 114 VAL A N 1
ATOM 852 C CA . VAL A 1 114 ? -0.133 -8.988 -12.516 1.00 94.25 114 VAL A CA 1
ATOM 853 C C . VAL A 1 114 ? -1.585 -9.274 -12.170 1.00 94.25 114 VAL A C 1
ATOM 855 O O . VAL A 1 114 ? -2.109 -10.325 -12.541 1.00 94.25 114 VAL A O 1
ATOM 858 N N . PHE A 1 115 ? -2.216 -8.329 -11.485 1.00 93.94 115 PHE A N 1
ATOM 859 C CA . PHE A 1 115 ? -3.626 -8.338 -11.109 1.00 93.94 115 PHE A CA 1
ATOM 860 C C . PHE A 1 115 ? -4.357 -7.196 -11.815 1.00 93.94 115 PHE A C 1
ATOM 862 O O . PHE A 1 115 ? -3.756 -6.172 -12.130 1.00 93.94 115 PHE A O 1
ATOM 869 N N . SER A 1 116 ? -5.659 -7.351 -12.042 1.00 92.19 116 SER A N 1
ATOM 870 C CA . SER A 1 116 ? -6.515 -6.238 -12.465 1.00 92.19 116 SER A CA 1
ATOM 871 C C . SER A 1 116 ? -7.133 -5.586 -11.232 1.00 92.19 116 SER A C 1
ATOM 873 O O . SER A 1 116 ? -7.711 -6.296 -10.406 1.00 92.19 116 SER A O 1
ATOM 875 N N . ALA A 1 117 ? -7.031 -4.259 -11.101 1.00 86.31 117 ALA A N 1
ATOM 876 C CA . ALA A 1 117 ? -7.512 -3.549 -9.919 1.00 86.31 117 ALA A CA 1
ATOM 877 C C . ALA A 1 117 ? -9.020 -3.739 -9.695 1.00 86.31 117 ALA A C 1
ATOM 879 O O . ALA A 1 117 ? -9.456 -3.928 -8.564 1.00 86.31 117 ALA A O 1
ATOM 880 N N . GLY A 1 118 ? -9.809 -3.790 -10.775 1.00 86.19 118 GLY A N 1
ATOM 881 C CA . GLY A 1 118 ? -11.257 -4.015 -10.698 1.00 86.19 118 GLY A CA 1
ATOM 882 C C . GLY A 1 118 ? -11.661 -5.418 -10.226 1.00 86.19 118 GLY A C 1
ATOM 883 O O . GLY A 1 118 ? -12.800 -5.620 -9.823 1.00 86.19 118 GLY A O 1
ATOM 884 N N . ALA A 1 119 ? -10.743 -6.388 -10.250 1.00 87.44 119 ALA A N 1
ATOM 885 C CA . ALA A 1 119 ? -11.008 -7.766 -9.835 1.00 87.44 119 ALA A CA 1
ATOM 886 C C . ALA A 1 119 ? -10.589 -8.059 -8.383 1.00 87.44 119 ALA A C 1
ATOM 888 O O . ALA A 1 119 ? -10.771 -9.184 -7.903 1.00 87.44 119 ALA A O 1
ATOM 889 N N . MET A 1 120 ? -9.978 -7.092 -7.689 1.00 93.50 120 MET A N 1
ATOM 890 C CA . MET A 1 120 ? -9.500 -7.280 -6.321 1.00 93.50 120 MET A CA 1
ATOM 891 C C . MET A 1 120 ? -10.652 -7.085 -5.325 1.00 93.50 120 MET A C 1
ATOM 893 O O . MET A 1 120 ? -11.337 -6.064 -5.378 1.00 93.50 120 MET A O 1
ATOM 897 N N . PRO A 1 121 ? -10.885 -8.039 -4.406 1.00 95.12 121 PRO A N 1
ATOM 898 C CA . PRO A 1 1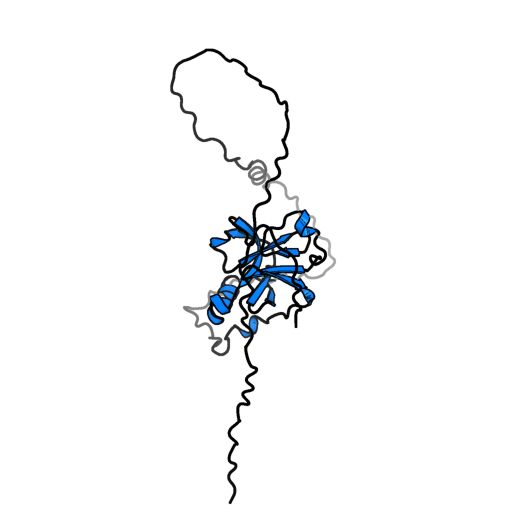21 ? -11.875 -7.863 -3.355 1.00 95.12 121 PRO A CA 1
ATOM 899 C C . PRO A 1 121 ? -11.499 -6.692 -2.450 1.00 95.12 121 PRO A C 1
ATOM 901 O O . PRO A 1 121 ? -10.408 -6.670 -1.873 1.00 95.12 121 PRO A O 1
ATOM 904 N N . ARG A 1 122 ? -12.424 -5.745 -2.296 1.00 95.88 122 ARG A N 1
ATOM 905 C CA . ARG A 1 122 ? -12.281 -4.654 -1.335 1.00 95.88 122 ARG A CA 1
ATOM 906 C C . ARG A 1 122 ? -12.495 -5.185 0.079 1.00 95.88 122 ARG A C 1
ATOM 908 O O . ARG A 1 122 ? -13.440 -5.931 0.325 1.00 95.88 122 ARG A O 1
ATOM 915 N N . VAL A 1 123 ? -11.630 -4.777 0.999 1.00 96.38 123 VAL A N 1
ATOM 916 C CA . VAL A 1 123 ? -11.756 -5.076 2.425 1.00 96.38 123 VAL A CA 1
ATOM 917 C C . VAL A 1 123 ? -12.454 -3.911 3.112 1.00 96.38 123 VAL A C 1
ATOM 919 O O . VAL A 1 123 ? -12.089 -2.749 2.910 1.00 96.38 123 VAL A O 1
ATOM 922 N N . ASP A 1 124 ? -13.462 -4.224 3.920 1.00 93.88 124 ASP A N 1
ATOM 923 C CA . ASP A 1 124 ? -14.080 -3.252 4.807 1.00 93.88 124 ASP A CA 1
ATOM 924 C C . ASP A 1 124 ? -13.228 -3.099 6.072 1.00 93.88 124 ASP A C 1
ATOM 926 O O . ASP A 1 124 ? -13.137 -3.998 6.900 1.00 93.88 124 ASP A O 1
ATOM 930 N N . VAL A 1 125 ? -12.566 -1.951 6.194 1.00 94.25 125 VAL A N 1
ATOM 931 C CA . VAL A 1 125 ? -11.675 -1.632 7.319 1.00 94.25 125 VAL A CA 1
ATOM 932 C C . VAL A 1 125 ? -12.467 -1.330 8.593 1.00 94.25 125 VAL A C 1
ATOM 934 O O . VAL A 1 125 ? -11.929 -1.461 9.692 1.00 94.25 125 VAL A O 1
ATOM 937 N N . SER A 1 126 ? -13.748 -0.960 8.478 1.00 91.62 126 SER A N 1
ATOM 938 C CA . SER A 1 126 ? -14.581 -0.668 9.649 1.00 91.62 126 SER A CA 1
ATOM 939 C C . SER A 1 126 ? -14.763 -1.896 10.541 1.00 91.62 126 SER A C 1
ATOM 941 O O . SER A 1 126 ? -14.814 -1.762 11.760 1.00 91.62 126 SER A O 1
ATOM 943 N N . THR A 1 127 ? -14.720 -3.100 9.961 1.00 92.56 127 THR A N 1
ATOM 944 C CA . THR A 1 127 ? -14.816 -4.361 10.706 1.00 92.56 127 THR A CA 1
ATOM 945 C C . THR A 1 127 ? -13.574 -4.661 11.551 1.00 92.56 127 THR A C 1
ATOM 947 O O . THR A 1 127 ? -13.556 -5.655 12.274 1.00 92.56 127 THR A O 1
ATOM 950 N N . TRP A 1 128 ? -12.501 -3.874 11.427 1.00 93.69 128 TRP A N 1
ATOM 951 C CA . TRP A 1 128 ? -11.293 -4.014 12.247 1.00 93.69 128 TRP A CA 1
ATOM 952 C C . TRP A 1 128 ? -11.341 -3.169 13.517 1.00 93.69 128 TRP A C 1
ATOM 954 O O . TRP A 1 128 ? -10.539 -3.395 14.421 1.00 93.69 128 TRP A O 1
ATOM 964 N N . LEU A 1 129 ? -12.240 -2.186 13.575 1.00 89.50 129 LEU A N 1
ATOM 965 C CA . LEU A 1 129 ? -12.398 -1.317 14.729 1.00 89.50 129 LEU A CA 1
ATOM 966 C C . LEU A 1 129 ? -13.341 -1.989 15.722 1.00 89.50 129 LEU A C 1
ATOM 968 O O . LEU A 1 129 ? -14.544 -2.084 15.486 1.00 89.50 129 LEU A O 1
ATOM 972 N N . ASP A 1 130 ? -12.790 -2.434 16.848 1.00 84.25 130 ASP A N 1
ATOM 973 C CA . ASP A 1 130 ? -13.616 -2.866 17.966 1.00 84.25 130 ASP A CA 1
ATOM 974 C C . ASP A 1 130 ? -14.183 -1.638 18.684 1.00 84.25 130 ASP A C 1
ATOM 976 O O . ASP A 1 130 ? -13.504 -0.952 19.447 1.00 84.25 130 ASP A O 1
ATOM 980 N N . VAL A 1 131 ? -15.448 -1.350 18.395 1.00 86.50 131 VAL A N 1
ATOM 981 C CA . VAL A 1 131 ? -16.233 -0.303 19.058 1.00 86.50 131 VAL A CA 1
ATOM 982 C C . VAL A 1 131 ? -17.226 -0.883 20.065 1.00 86.50 131 VAL A C 1
ATOM 984 O O . VAL A 1 131 ? -18.013 -0.135 20.639 1.00 86.50 131 VAL A O 1
ATOM 987 N N . SER A 1 132 ? -17.205 -2.199 20.307 1.00 84.75 132 SER A N 1
ATOM 988 C CA . SER A 1 132 ? -18.191 -2.867 21.166 1.00 84.75 132 SER A CA 1
ATOM 989 C C . SER A 1 132 ? -18.098 -2.424 22.629 1.00 84.75 132 SER A C 1
ATOM 991 O O . SER A 1 132 ? -19.116 -2.321 23.308 1.00 84.75 132 SER A O 1
ATOM 993 N N . ALA A 1 133 ? -16.892 -2.086 23.096 1.00 82.06 133 ALA A N 1
ATOM 994 C CA . ALA A 1 133 ? -16.649 -1.561 24.439 1.00 82.06 133 ALA A CA 1
ATOM 995 C C . ALA A 1 133 ? -16.741 -0.024 24.531 1.00 82.06 133 ALA A C 1
ATOM 997 O O . ALA A 1 133 ? -16.523 0.547 25.605 1.00 82.06 133 ALA A O 1
ATOM 998 N N . TRP A 1 134 ? -17.043 0.676 23.429 1.00 84.44 134 TRP A N 1
ATOM 999 C CA . TRP A 1 134 ? -17.148 2.132 23.446 1.00 84.44 134 TRP A CA 1
ATOM 1000 C C . TRP A 1 134 ? -18.429 2.552 24.172 1.00 84.44 134 TRP A C 1
ATOM 1002 O O . TRP A 1 134 ? -19.538 2.291 23.714 1.00 84.44 134 TRP A O 1
ATOM 1012 N N . SER A 1 135 ? -18.287 3.271 25.287 1.00 85.75 135 SER A N 1
ATOM 1013 C CA . SER A 1 135 ? -19.416 3.892 25.987 1.00 85.75 135 SER A CA 1
ATOM 1014 C C . SER A 1 135 ? -19.370 5.407 25.819 1.00 85.75 135 SER A C 1
ATOM 1016 O O . SER A 1 135 ? -18.336 6.042 26.027 1.00 85.75 135 SER A O 1
ATOM 1018 N N . ILE A 1 136 ? -20.497 6.004 25.430 1.00 87.25 136 ILE A N 1
ATOM 1019 C CA . ILE A 1 136 ? -20.644 7.460 25.447 1.00 87.25 136 ILE A CA 1
ATOM 1020 C C . ILE A 1 136 ? -20.799 7.868 26.912 1.00 87.25 136 ILE A C 1
ATOM 1022 O O . ILE A 1 136 ? -21.813 7.580 27.545 1.00 87.25 136 ILE A O 1
ATOM 1026 N N . ARG A 1 137 ? -19.776 8.516 27.466 1.00 88.06 137 ARG A N 1
ATOM 1027 C CA . ARG A 1 137 ? -19.838 9.134 28.793 1.00 88.06 137 ARG A CA 1
ATOM 1028 C C . ARG A 1 137 ? -20.391 10.545 28.632 1.00 88.06 137 ARG A C 1
ATOM 1030 O O . ARG A 1 137 ? -19.891 11.305 27.803 1.00 88.06 137 ARG A O 1
ATOM 1037 N N . ALA A 1 138 ? -21.409 10.897 29.415 1.00 85.56 138 ALA A N 1
ATOM 1038 C CA . ALA A 1 138 ? -21.815 12.292 29.526 1.00 85.56 138 ALA A CA 1
ATOM 1039 C C . ALA A 1 138 ? -20.617 13.102 30.059 1.00 85.56 138 ALA A C 1
ATOM 1041 O O . ALA A 1 138 ? -19.979 12.652 31.015 1.00 85.56 138 ALA A O 1
ATOM 1042 N N . PRO A 1 139 ? -20.263 14.242 29.440 1.00 84.81 139 PRO A N 1
ATOM 1043 C CA . PRO A 1 139 ? -19.173 15.063 29.939 1.00 84.81 139 PRO A CA 1
ATOM 1044 C C . PRO A 1 139 ? -19.559 15.616 31.311 1.00 84.81 139 PRO A C 1
ATOM 1046 O O . PRO A 1 139 ? -20.561 16.317 31.442 1.00 84.81 139 PRO A O 1
ATOM 1049 N N . GLU A 1 140 ? -18.765 15.307 32.330 1.00 86.12 140 GLU A N 1
ATOM 1050 C CA . GLU A 1 140 ? -18.872 15.970 33.623 1.00 86.12 140 GLU A CA 1
ATOM 1051 C C . GLU A 1 140 ? -18.138 17.308 33.524 1.00 86.12 140 GLU A C 1
ATOM 1053 O O . GLU A 1 140 ? -16.961 17.377 33.155 1.00 86.12 140 GLU A O 1
ATOM 1058 N N . THR A 1 141 ? -18.858 18.402 33.751 1.00 85.12 141 THR A N 1
ATOM 1059 C CA . THR A 1 141 ? -18.286 19.740 33.626 1.00 85.12 141 THR A CA 1
ATOM 1060 C C . THR A 1 141 ? -17.328 19.984 34.787 1.00 85.12 141 THR A C 1
ATOM 1062 O O . THR A 1 141 ? -17.747 19.957 35.939 1.00 85.12 141 THR A O 1
ATOM 1065 N N . LEU A 1 142 ? -16.064 20.309 34.498 1.00 85.31 142 LEU A N 1
ATOM 1066 C CA . LEU A 1 142 ? -15.057 20.668 35.515 1.00 85.31 142 LEU A CA 1
ATOM 1067 C C . LEU A 1 142 ? -15.327 22.019 36.218 1.00 85.31 142 LEU A C 1
ATOM 1069 O O . LEU A 1 142 ? -14.484 22.517 36.958 1.00 85.31 142 LEU A O 1
ATOM 1073 N N . GLY A 1 143 ? -16.479 22.643 35.977 1.00 86.25 143 GLY A N 1
ATOM 1074 C CA . GLY A 1 143 ? -16.862 23.917 36.568 1.00 86.25 143 GLY A CA 1
ATOM 1075 C C . GLY A 1 143 ? -18.235 24.377 36.094 1.00 86.25 143 GLY A C 1
ATOM 1076 O O . GLY A 1 143 ? -18.878 23.723 35.272 1.00 86.25 143 GLY A O 1
ATOM 1077 N N . ALA A 1 144 ? -18.675 25.522 36.613 1.00 82.38 144 ALA A N 1
ATOM 1078 C CA . ALA A 1 144 ? -19.905 26.155 36.162 1.00 82.38 144 ALA A CA 1
ATOM 1079 C C . ALA A 1 144 ? -19.817 26.480 34.657 1.00 82.38 144 ALA A C 1
ATOM 1081 O O . ALA A 1 144 ? -18.750 26.893 34.185 1.00 82.38 144 ALA A O 1
ATOM 1082 N N . PRO A 1 145 ? -20.911 26.312 33.892 1.00 81.62 145 PRO A N 1
ATOM 1083 C CA . PRO A 1 145 ? -20.930 26.709 32.492 1.00 81.62 145 PRO A CA 1
ATOM 1084 C C . PRO A 1 145 ? -20.539 28.191 32.378 1.00 81.62 145 PRO A C 1
ATOM 1086 O O . PRO A 1 145 ? -20.973 28.994 33.212 1.00 81.62 145 PRO A O 1
ATOM 1089 N N . PRO A 1 146 ? -19.719 28.577 31.380 1.00 83.06 146 PRO A N 1
ATOM 1090 C CA . PRO A 1 146 ? -19.401 29.981 31.172 1.00 83.06 146 PRO A CA 1
ATOM 1091 C C . PRO A 1 146 ? -20.707 30.769 31.009 1.00 83.06 146 PRO A C 1
ATOM 1093 O O . PRO A 1 146 ? -21.667 30.235 30.437 1.00 83.06 146 PRO A O 1
ATOM 1096 N N . PRO A 1 147 ? -20.767 32.018 31.507 1.00 84.75 147 PRO A N 1
ATOM 1097 C CA . PRO A 1 147 ? -21.957 32.840 31.358 1.00 84.75 147 PRO A CA 1
ATOM 1098 C C . PRO A 1 147 ? -22.353 32.864 29.879 1.00 84.75 147 PRO A C 1
ATOM 1100 O O . PRO A 1 147 ? -21.464 32.962 29.023 1.00 84.75 147 PRO A O 1
ATOM 1103 N N . PRO A 1 148 ? -23.655 32.732 29.563 1.00 79.00 148 PRO A N 1
ATOM 1104 C CA . PRO A 1 148 ? -24.108 32.667 28.186 1.00 79.00 148 PRO A CA 1
ATOM 1105 C C . PRO A 1 148 ? -23.543 33.871 27.445 1.00 79.00 148 PRO A C 1
ATOM 1107 O O . PRO A 1 148 ? -23.817 35.017 27.809 1.00 79.00 148 PRO A O 1
ATOM 1110 N N . CYS A 1 149 ? -22.714 33.614 26.427 1.00 77.19 149 CYS A N 1
ATOM 1111 C CA . CYS A 1 149 ? -22.272 34.681 25.547 1.00 77.19 149 CYS A CA 1
ATOM 1112 C C . CYS A 1 149 ? -23.541 35.368 25.038 1.00 77.19 149 CYS A C 1
ATOM 1114 O O . CYS A 1 149 ? -24.435 34.650 24.575 1.00 77.19 149 CYS A O 1
ATOM 1116 N N . PRO A 1 150 ? -23.662 36.706 25.130 1.00 75.31 150 PRO A N 1
ATOM 1117 C CA . PRO A 1 150 ? -24.801 37.402 24.566 1.00 75.31 150 PRO A CA 1
ATOM 1118 C C . PRO A 1 150 ? -24.850 37.033 23.092 1.00 75.31 150 PRO A C 1
ATOM 1120 O O . PRO A 1 150 ? -24.011 37.462 22.297 1.00 75.31 150 PRO A O 1
ATOM 1123 N N . CYS A 1 151 ? -25.784 36.145 22.752 1.00 57.59 151 CYS A N 1
ATOM 1124 C CA . CYS A 1 151 ? -25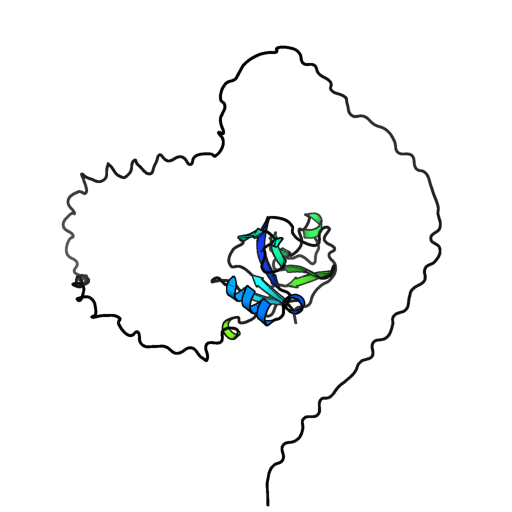.982 35.744 21.384 1.00 57.59 151 CYS A CA 1
ATOM 1125 C C . CYS A 1 151 ? -26.349 37.029 20.655 1.00 57.59 151 CYS A C 1
ATOM 1127 O O . CYS A 1 151 ? -27.359 37.670 20.947 1.00 57.59 151 CYS A O 1
ATOM 1129 N N . TRP A 1 152 ? -25.478 37.470 19.751 1.00 54.72 152 TRP A N 1
ATOM 1130 C CA . TRP A 1 152 ? -25.909 38.432 18.761 1.00 54.72 152 TRP A CA 1
ATOM 1131 C C . TRP A 1 152 ? -27.027 37.720 18.038 1.00 54.72 152 TRP A C 1
ATOM 1133 O O . TRP A 1 152 ? -26.787 36.714 17.366 1.00 54.72 152 TRP A O 1
ATOM 1143 N N . SER A 1 153 ? -28.254 38.175 18.285 1.00 64.75 153 SER A N 1
ATOM 1144 C CA . SER A 1 153 ? -29.432 37.687 17.600 1.00 64.75 153 SER A CA 1
ATOM 1145 C C . SER A 1 153 ? -29.048 37.619 16.135 1.00 64.75 153 SER A C 1
ATOM 1147 O O . SER A 1 153 ? -28.717 38.660 15.559 1.00 64.75 153 SER A O 1
ATOM 1149 N N . LEU A 1 154 ? -29.001 36.408 15.564 1.00 58.53 154 LEU A N 1
ATOM 1150 C CA . LEU A 1 154 ? -28.883 36.239 14.124 1.00 58.53 154 LEU A CA 1
ATOM 1151 C C . LEU A 1 154 ? -29.919 37.190 13.558 1.00 58.53 154 LEU A C 1
ATOM 1153 O O . LEU A 1 154 ? -31.111 36.981 13.796 1.00 58.53 154 LEU A O 1
ATOM 1157 N N . CYS A 1 155 ? -29.465 38.279 12.930 1.00 45.84 155 CYS A N 1
ATOM 1158 C CA . CYS A 1 155 ? -30.358 39.243 12.323 1.00 45.84 155 CYS A CA 1
ATOM 1159 C C . CYS A 1 155 ? -31.280 38.416 11.443 1.00 45.84 155 CYS A C 1
ATOM 1161 O O . CYS A 1 155 ? -30.842 37.887 10.416 1.00 45.84 155 CYS A O 1
ATOM 1163 N N . ARG A 1 156 ? -32.542 38.255 11.870 1.00 50.00 156 ARG A N 1
ATOM 1164 C CA . ARG A 1 156 ? -33.600 37.769 11.000 1.00 50.00 156 ARG A CA 1
ATOM 1165 C C . ARG A 1 156 ? -33.502 38.696 9.810 1.00 50.00 156 ARG A C 1
ATOM 1167 O O . ARG A 1 156 ? -33.832 39.875 9.933 1.00 50.00 156 ARG A O 1
ATOM 1174 N N . ARG A 1 157 ? -32.981 38.201 8.683 1.00 52.94 157 ARG A N 1
ATOM 1175 C CA . ARG A 1 157 ? -33.077 38.918 7.419 1.00 52.94 157 ARG A CA 1
ATOM 1176 C C . ARG A 1 157 ? -34.566 39.050 7.176 1.00 52.94 157 ARG A C 1
ATOM 1178 O O . ARG A 1 157 ? -35.207 38.121 6.692 1.00 52.94 157 ARG A O 1
ATOM 1185 N N . ARG A 1 158 ? -35.125 40.190 7.577 1.00 46.78 158 ARG A N 1
ATOM 1186 C CA . ARG A 1 158 ? -36.408 40.656 7.087 1.00 46.78 158 ARG A CA 1
ATOM 1187 C C . ARG A 1 158 ? -36.212 40.721 5.579 1.00 46.78 158 ARG A C 1
ATOM 1189 O O . ARG A 1 158 ? -35.506 41.591 5.079 1.00 46.78 158 ARG A O 1
ATOM 1196 N N . ARG A 1 159 ? -36.759 39.738 4.861 1.00 54.31 159 ARG A N 1
ATOM 1197 C CA . ARG A 1 159 ? -37.036 39.901 3.438 1.00 54.31 159 ARG A CA 1
ATOM 1198 C C . ARG A 1 159 ? -38.041 41.039 3.363 1.00 54.31 159 ARG A C 1
ATOM 1200 O O . ARG A 1 159 ? -39.211 40.844 3.664 1.00 54.31 159 ARG A O 1
ATOM 1207 N N . ALA A 1 160 ? -37.562 42.229 3.049 1.00 47.53 160 ALA A N 1
ATOM 1208 C CA . ALA A 1 160 ? -38.404 43.326 2.632 1.00 47.53 160 ALA A CA 1
ATOM 1209 C C . ALA A 1 160 ? -37.637 44.088 1.557 1.00 47.53 160 ALA A C 1
ATOM 1211 O O . ALA A 1 160 ? -36.534 44.578 1.791 1.00 47.53 160 ALA A O 1
ATOM 1212 N N . ASN A 1 161 ? -38.232 44.107 0.370 1.00 52.97 161 ASN A N 1
ATOM 1213 C CA . ASN A 1 161 ? -37.857 44.910 -0.781 1.00 52.97 161 ASN A CA 1
ATOM 1214 C C . ASN A 1 161 ? -37.905 46.401 -0.416 1.00 52.97 161 ASN A C 1
ATOM 1216 O O . ASN A 1 161 ? -38.884 47.080 -0.702 1.00 52.97 161 ASN A O 1
ATOM 1220 N N . ALA A 1 162 ? -36.871 46.906 0.247 1.00 47.31 162 ALA A N 1
ATOM 1221 C CA . ALA A 1 162 ? -36.734 48.318 0.559 1.00 47.31 162 ALA A CA 1
ATOM 1222 C C . ALA A 1 162 ? -35.261 48.706 0.418 1.00 47.31 162 ALA A C 1
ATOM 1224 O O . ALA A 1 162 ? -34.426 48.341 1.242 1.00 47.31 162 ALA A O 1
ATOM 1225 N N . SER A 1 163 ? -34.972 49.367 -0.706 1.00 54.06 163 SER A N 1
ATOM 1226 C CA . SER A 1 163 ? -33.895 50.342 -0.921 1.00 54.06 163 SER A CA 1
ATOM 1227 C C . SER A 1 163 ? -32.755 50.331 0.105 1.00 54.06 163 SER A C 1
ATOM 1229 O O . SER A 1 163 ? -32.863 50.909 1.186 1.00 54.06 163 SER A O 1
ATOM 1231 N N . VAL A 1 164 ? -31.631 49.730 -0.287 1.00 53.78 164 VAL A N 1
ATOM 1232 C CA . VAL A 1 164 ? -30.338 49.868 0.392 1.00 53.78 164 VAL A CA 1
ATOM 1233 C C . VAL A 1 164 ? -29.950 51.356 0.403 1.00 53.78 164 VAL A C 1
ATOM 1235 O O . VAL A 1 164 ? -29.770 51.919 -0.679 1.00 53.78 164 VAL A O 1
ATOM 1238 N N . PRO A 1 165 ? -29.784 52.016 1.566 1.00 50.41 165 PRO A N 1
ATOM 1239 C CA . PRO A 1 165 ? -29.111 53.306 1.616 1.00 50.41 165 PRO A CA 1
ATOM 1240 C C . PRO A 1 165 ? -27.658 53.084 1.199 1.00 50.41 165 PRO A C 1
ATOM 1242 O O . PRO A 1 165 ? -26.998 52.174 1.709 1.00 50.41 165 PRO A O 1
ATOM 1245 N N . ALA A 1 166 ? -27.180 53.883 0.246 1.00 46.81 166 ALA A N 1
ATOM 1246 C CA . ALA A 1 166 ? -25.816 53.820 -0.256 1.00 46.81 166 ALA A CA 1
ATOM 1247 C C . ALA A 1 166 ? -24.818 53.746 0.909 1.00 46.81 166 ALA A C 1
ATOM 1249 O O . ALA A 1 166 ? -24.789 54.609 1.785 1.00 46.81 166 ALA A O 1
ATOM 1250 N N . CYS A 1 167 ? -24.008 52.688 0.915 1.00 42.53 167 CYS A N 1
ATOM 1251 C CA . CYS A 1 167 ? -22.914 52.542 1.858 1.00 42.53 167 CYS A CA 1
ATOM 1252 C C . CYS A 1 167 ? -21.974 53.748 1.674 1.00 42.53 167 CYS A C 1
ATOM 1254 O O . CYS A 1 167 ? -21.464 53.924 0.561 1.00 42.53 167 CYS A O 1
ATOM 1256 N N . PRO A 1 168 ? -21.725 54.582 2.703 1.00 45.16 168 PRO A N 1
ATOM 1257 C CA . PRO A 1 168 ? -20.732 55.634 2.587 1.00 45.16 168 PRO A CA 1
ATOM 1258 C C . PRO A 1 168 ? -19.381 54.988 2.287 1.00 45.16 168 PRO A C 1
ATOM 1260 O O . PRO A 1 168 ? -19.011 53.940 2.828 1.00 45.16 168 PRO A O 1
ATOM 1263 N N . SER A 1 169 ? -18.709 55.591 1.319 1.00 52.03 169 SER A N 1
ATOM 1264 C CA . SER A 1 169 ? -17.527 55.088 0.649 1.00 52.03 169 SER A CA 1
ATOM 1265 C C . SER A 1 169 ? -16.454 54.605 1.624 1.00 52.03 169 SER A C 1
ATOM 1267 O O . SER A 1 169 ? -16.047 55.268 2.577 1.00 52.03 169 SER A O 1
ATOM 1269 N N . ARG A 1 170 ? -15.956 53.401 1.338 1.00 49.75 170 ARG A N 1
ATOM 1270 C CA . ARG A 1 170 ? -14.852 52.734 2.024 1.00 49.75 170 ARG A CA 1
ATOM 1271 C C . ARG A 1 170 ? -13.530 53.403 1.631 1.00 49.75 170 ARG A C 1
ATOM 1273 O O . ARG A 1 170 ? -12.705 52.809 0.944 1.00 49.75 170 ARG A O 1
ATOM 1280 N N . HIS A 1 171 ? -13.329 54.646 2.052 1.00 51.38 171 HIS A N 1
ATOM 1281 C CA . HIS A 1 171 ? -12.073 55.366 1.888 1.00 51.38 171 HIS A CA 1
ATOM 1282 C C . HIS A 1 171 ? -11.491 55.753 3.253 1.00 51.38 171 HIS A C 1
ATOM 1284 O O . HIS A 1 171 ? -12.195 56.161 4.163 1.00 51.38 171 HIS A O 1
ATOM 1290 N N . LEU A 1 172 ? -10.169 55.583 3.357 1.00 52.94 172 LEU A N 1
ATOM 1291 C CA . LEU A 1 172 ? -9.298 55.786 4.521 1.00 52.94 172 LEU A CA 1
ATOM 1292 C C . LEU A 1 172 ? -9.344 54.708 5.619 1.00 52.94 172 LEU A C 1
ATOM 1294 O O . LEU A 1 172 ? -9.888 54.907 6.696 1.00 52.94 172 LEU A O 1
ATOM 1298 N N . LYS A 1 173 ? -8.648 53.590 5.347 1.00 47.28 173 LYS A N 1
ATOM 1299 C CA . LYS A 1 173 ? -7.655 52.930 6.247 1.00 47.28 173 LYS A CA 1
ATOM 1300 C C . LYS A 1 173 ? -7.118 51.585 5.706 1.00 47.28 173 LYS A C 1
ATOM 1302 O O . LYS A 1 173 ? -6.369 50.902 6.388 1.00 47.28 173 LYS A O 1
ATOM 1307 N N . HIS A 1 174 ? -7.373 51.244 4.436 1.00 44.66 174 HIS A N 1
ATOM 1308 C CA . HIS A 1 174 ? -6.865 50.022 3.779 1.00 44.66 174 HIS A CA 1
ATOM 1309 C C . HIS A 1 174 ? -5.623 50.210 2.867 1.00 44.66 174 HIS A C 1
ATOM 1311 O O . HIS A 1 174 ? -5.385 49.397 1.978 1.00 44.66 174 HIS A O 1
ATOM 1317 N N . ARG A 1 175 ? -4.793 51.253 3.068 1.00 48.22 175 ARG A N 1
ATOM 1318 C CA . ARG A 1 175 ? -3.537 51.454 2.293 1.00 48.22 175 ARG A CA 1
ATOM 1319 C C . ARG A 1 175 ? -2.231 51.073 3.006 1.00 48.22 175 ARG A C 1
ATOM 1321 O O . ARG A 1 175 ? -1.189 51.134 2.363 1.00 48.22 175 ARG A O 1
ATOM 1328 N N . LYS A 1 176 ? -2.250 50.635 4.274 1.00 48.75 176 LYS A N 1
ATOM 1329 C CA . LYS A 1 176 ? -1.019 50.225 4.992 1.00 48.75 176 LYS A CA 1
ATOM 1330 C C . LYS A 1 176 ? -0.808 48.714 5.165 1.00 48.75 176 LYS A C 1
ATOM 1332 O O . LYS A 1 176 ? 0.308 48.324 5.468 1.00 48.75 176 LYS A O 1
ATOM 1337 N N . CYS A 1 177 ? -1.796 47.855 4.891 1.00 47.09 177 CYS A N 1
ATOM 1338 C CA . CYS A 1 177 ? -1.630 46.399 5.069 1.00 47.09 177 CYS A CA 1
ATOM 1339 C C . CYS A 1 177 ? -1.400 45.609 3.760 1.00 47.09 177 CYS A C 1
ATOM 1341 O O . CYS A 1 177 ? -0.982 44.459 3.793 1.00 47.09 177 CYS A O 1
ATOM 1343 N N . SER A 1 178 ? -1.597 46.218 2.584 1.00 46.22 178 SER A N 1
ATOM 1344 C CA . SER A 1 178 ? -1.480 45.524 1.286 1.00 46.22 178 SER A CA 1
ATOM 1345 C C . SER A 1 178 ? -0.127 45.681 0.574 1.00 46.22 178 SER A C 1
ATOM 1347 O O . SER A 1 178 ? 0.071 45.074 -0.477 1.00 46.22 178 SER A O 1
ATOM 1349 N N . ARG A 1 179 ? 0.827 46.444 1.138 1.00 42.41 179 ARG A N 1
ATOM 1350 C CA . ARG A 1 179 ? 2.223 46.499 0.647 1.00 42.41 179 ARG A CA 1
ATOM 1351 C C . ARG A 1 179 ? 3.170 45.509 1.338 1.00 42.41 179 ARG A C 1
ATOM 1353 O O . ARG A 1 179 ? 4.247 45.274 0.811 1.00 42.41 179 ARG A O 1
ATOM 1360 N N . ALA A 1 180 ? 2.757 44.879 2.439 1.00 48.28 180 ALA A N 1
ATOM 1361 C CA . ALA A 1 180 ? 3.576 43.888 3.147 1.00 48.28 180 ALA A CA 1
ATOM 1362 C C . ALA A 1 180 ? 3.504 42.466 2.547 1.00 48.28 180 ALA A C 1
ATOM 1364 O O . ALA A 1 180 ? 4.332 41.630 2.878 1.00 48.28 180 ALA A O 1
ATOM 1365 N N . TRP A 1 181 ? 2.560 42.190 1.638 1.00 46.41 181 TRP A N 1
ATOM 1366 C CA . TRP A 1 181 ? 2.329 40.837 1.095 1.00 46.41 181 TRP A CA 1
ATOM 1367 C C . TRP A 1 181 ? 2.549 40.699 -0.421 1.00 46.41 181 TRP A C 1
ATOM 1369 O O . TRP A 1 181 ? 2.294 39.641 -0.984 1.00 46.41 181 TRP A O 1
ATOM 1379 N N . ARG A 1 182 ? 3.041 41.741 -1.105 1.00 49.12 182 ARG A N 1
ATOM 1380 C CA . ARG A 1 182 ? 3.337 41.705 -2.556 1.00 49.12 182 ARG A CA 1
ATOM 1381 C C . ARG A 1 182 ? 4.801 42.000 -2.914 1.00 49.12 182 ARG A C 1
ATOM 1383 O O . ARG A 1 182 ? 5.083 42.435 -4.023 1.00 49.12 182 ARG A O 1
ATOM 1390 N N . GLY A 1 183 ? 5.724 41.754 -1.984 1.00 45.44 183 GLY A N 1
ATOM 1391 C CA . GLY A 1 183 ? 7.166 41.930 -2.209 1.00 45.44 183 GLY A CA 1
ATOM 1392 C C . GLY A 1 183 ? 8.074 40.917 -1.507 1.00 45.44 183 GLY A C 1
ATOM 1393 O O . GLY A 1 183 ? 9.288 41.054 -1.592 1.00 45.44 183 GLY A O 1
ATOM 1394 N N . ALA A 1 184 ? 7.527 39.903 -0.828 1.00 39.84 184 ALA A N 1
ATOM 1395 C CA . ALA A 1 184 ? 8.336 38.823 -0.272 1.00 39.84 184 ALA A CA 1
ATOM 1396 C C . ALA A 1 184 ? 8.618 37.793 -1.375 1.00 39.84 184 ALA A C 1
ATOM 1398 O O . ALA A 1 184 ? 7.886 36.820 -1.547 1.00 39.84 184 ALA A O 1
ATOM 1399 N N . ALA A 1 185 ? 9.665 38.052 -2.159 1.00 40.47 185 ALA A N 1
ATOM 1400 C CA . ALA A 1 185 ? 10.329 37.006 -2.916 1.00 40.47 185 ALA A CA 1
ATOM 1401 C C . ALA A 1 185 ? 10.818 35.935 -1.928 1.00 40.47 185 ALA A C 1
ATOM 1403 O O . ALA A 1 185 ? 11.438 36.251 -0.912 1.00 40.47 185 ALA A O 1
ATOM 1404 N N . LEU A 1 186 ? 10.505 34.674 -2.222 1.00 45.44 186 LEU A N 1
ATOM 1405 C CA . LEU A 1 186 ? 11.082 33.523 -1.537 1.00 45.44 186 LEU A CA 1
ATOM 1406 C C . LEU A 1 186 ? 12.618 33.624 -1.609 1.00 45.44 186 LEU A C 1
ATOM 1408 O O . LEU A 1 186 ? 13.144 33.840 -2.703 1.00 45.44 186 LEU A O 1
ATOM 1412 N N . PRO A 1 187 ? 13.357 33.468 -0.498 1.00 40.81 187 PRO A N 1
ATOM 1413 C CA . PRO A 1 187 ? 14.805 33.369 -0.569 1.00 40.81 187 PRO A CA 1
ATOM 1414 C C . PRO A 1 187 ? 15.188 32.045 -1.240 1.00 40.81 187 PRO A C 1
ATOM 1416 O O . PRO A 1 187 ? 14.932 30.963 -0.710 1.00 40.81 187 PRO A O 1
ATOM 1419 N N . SER A 1 188 ? 15.820 32.131 -2.411 1.00 44.12 188 SER A N 1
ATOM 1420 C CA . SER A 1 188 ? 16.586 31.019 -2.977 1.00 44.12 188 SER A CA 1
ATOM 1421 C C . SER A 1 188 ? 17.729 30.650 -2.019 1.00 44.12 188 SER A C 1
ATOM 1423 O O . SER A 1 188 ? 18.448 31.544 -1.566 1.00 44.12 188 SER A O 1
ATOM 1425 N N . PRO A 1 189 ? 17.949 29.360 -1.714 1.00 42.59 189 PRO A N 1
ATOM 1426 C CA . PRO A 1 189 ? 18.967 28.943 -0.764 1.00 42.59 189 PRO A CA 1
ATOM 1427 C C . PRO A 1 189 ? 20.288 28.678 -1.487 1.00 42.59 189 PRO A C 1
ATOM 1429 O O . PRO A 1 189 ? 20.635 27.529 -1.714 1.00 42.59 189 PRO A O 1
ATOM 1432 N N . LEU A 1 190 ? 21.048 29.711 -1.845 1.00 43.84 190 LEU A N 1
ATOM 1433 C CA . LEU A 1 190 ? 22.467 29.549 -2.187 1.00 43.84 190 LEU A CA 1
ATOM 1434 C C . LEU A 1 190 ? 23.244 30.799 -1.776 1.00 43.84 190 LEU A C 1
ATOM 1436 O O . LEU A 1 190 ? 23.111 31.858 -2.380 1.00 43.84 190 LEU A O 1
ATOM 1440 N N . GLY A 1 191 ? 24.061 30.660 -0.732 1.00 31.92 191 GLY A N 1
ATOM 1441 C CA . GLY A 1 191 ? 24.935 31.727 -0.256 1.00 31.92 191 GLY A CA 1
ATOM 1442 C C . GLY A 1 191 ? 25.590 31.406 1.081 1.00 31.92 191 GLY A C 1
ATOM 1443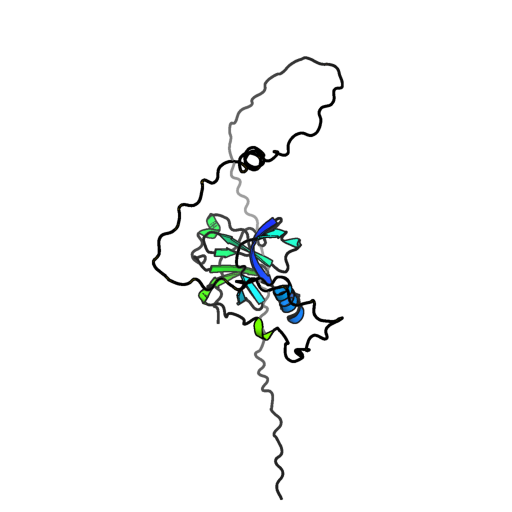 O O . GLY A 1 191 ? 25.369 32.113 2.059 1.00 31.92 191 GLY A O 1
ATOM 1444 N N . ARG A 1 192 ? 26.391 30.334 1.148 1.00 40.88 192 ARG A N 1
ATOM 1445 C CA . ARG A 1 192 ? 27.362 30.167 2.239 1.00 40.88 192 ARG A CA 1
ATOM 1446 C C . ARG A 1 192 ? 28.644 30.909 1.860 1.00 40.88 192 ARG A C 1
ATOM 1448 O O . ARG A 1 192 ? 29.349 30.496 0.951 1.00 40.88 192 ARG A O 1
ATOM 1455 N N . ALA A 1 193 ? 28.857 32.013 2.570 1.00 37.84 193 ALA A N 1
ATOM 1456 C CA . ALA A 1 193 ? 30.118 32.616 2.997 1.00 37.84 193 ALA A CA 1
ATOM 1457 C C . ALA A 1 193 ? 31.351 32.464 2.082 1.00 37.84 193 ALA A C 1
ATOM 1459 O O . ALA A 1 193 ? 32.086 31.483 2.164 1.00 37.84 193 ALA A O 1
ATOM 1460 N N . ALA A 1 194 ? 31.656 33.539 1.354 1.00 35.03 194 ALA A N 1
ATOM 1461 C CA . ALA A 1 194 ? 33.030 33.941 1.082 1.00 35.03 194 ALA A CA 1
ATOM 1462 C C . ALA A 1 194 ? 33.463 34.935 2.176 1.00 35.03 194 ALA A C 1
ATOM 1464 O O . ALA A 1 194 ? 32.814 35.962 2.378 1.00 35.03 194 ALA A O 1
ATOM 1465 N N . ARG A 1 195 ? 34.539 34.610 2.898 1.00 42.44 195 ARG A N 1
ATOM 1466 C CA . ARG A 1 195 ? 35.407 35.585 3.565 1.00 42.44 195 ARG A CA 1
ATOM 1467 C C . ARG A 1 195 ? 36.807 35.419 2.994 1.00 42.44 195 ARG A C 1
ATOM 1469 O O . ARG A 1 195 ? 37.267 34.300 2.782 1.00 42.44 195 ARG A O 1
ATOM 1476 N N . ASP A 1 196 ? 37.400 36.572 2.739 1.00 36.31 196 ASP A N 1
ATOM 1477 C CA . ASP A 1 196 ? 38.700 36.829 2.141 1.00 36.31 196 ASP A CA 1
ATOM 1478 C C . ASP A 1 196 ? 39.872 36.098 2.796 1.00 36.31 196 ASP A C 1
ATOM 1480 O O . ASP A 1 196 ? 39.901 35.888 4.009 1.00 36.31 196 ASP A O 1
ATOM 1484 N N . GLY A 1 197 ? 40.889 35.796 1.982 1.00 33.44 197 GLY A N 1
ATOM 1485 C CA . GLY A 1 197 ? 42.141 35.244 2.489 1.00 33.44 197 GLY A CA 1
ATOM 1486 C C . GLY A 1 197 ? 43.226 34.894 1.469 1.00 33.44 197 GLY A C 1
ATOM 1487 O O . GLY A 1 197 ? 43.824 33.843 1.606 1.00 33.44 197 GLY A O 1
ATOM 1488 N N . GLY A 1 198 ? 43.521 35.768 0.501 1.00 32.06 198 GLY A N 1
ATOM 1489 C CA . GLY A 1 198 ? 44.902 36.017 0.052 1.00 32.06 198 GLY A CA 1
ATOM 1490 C C . GLY A 1 198 ? 45.662 35.009 -0.839 1.00 32.06 198 GLY A C 1
ATOM 1491 O O . GLY A 1 198 ? 45.886 33.859 -0.494 1.00 32.06 198 GLY A O 1
ATOM 1492 N N . ARG A 1 199 ? 46.268 35.602 -1.881 1.00 37.44 199 ARG A N 1
ATOM 1493 C CA . ARG A 1 199 ? 47.557 35.269 -2.531 1.00 37.44 199 ARG A CA 1
ATOM 1494 C C . ARG A 1 199 ? 47.630 34.073 -3.494 1.00 37.44 199 ARG A C 1
ATOM 1496 O O . ARG A 1 199 ? 47.771 32.930 -3.095 1.00 37.44 199 ARG A O 1
ATOM 1503 N N . GLY A 1 200 ? 47.803 34.438 -4.769 1.00 31.89 200 GLY A N 1
ATOM 1504 C CA . GLY A 1 200 ? 48.902 33.927 -5.597 1.00 31.89 200 GLY A CA 1
ATOM 1505 C C . GLY A 1 200 ? 48.605 32.696 -6.448 1.00 31.89 200 GLY A C 1
ATOM 1506 O O . GLY A 1 200 ? 48.613 31.583 -5.949 1.00 31.89 200 GLY A O 1
ATOM 1507 N N . CYS A 1 201 ? 48.416 32.907 -7.754 1.00 33.66 201 CYS A N 1
ATOM 1508 C CA . CYS A 1 201 ? 49.280 32.378 -8.822 1.00 33.66 201 CYS A CA 1
ATOM 1509 C C . CYS A 1 201 ? 48.544 32.405 -10.166 1.00 33.66 201 CYS A C 1
ATOM 1511 O O . CYS A 1 201 ? 47.663 31.602 -10.453 1.00 33.66 201 CYS A O 1
ATOM 1513 N N . ALA A 1 202 ? 48.973 33.329 -11.020 1.00 33.56 202 ALA A N 1
ATOM 1514 C CA . ALA A 1 202 ? 48.796 33.226 -12.455 1.00 33.56 202 ALA A CA 1
ATOM 1515 C C . ALA A 1 202 ? 49.725 32.132 -13.003 1.00 33.56 202 ALA A C 1
ATOM 1517 O O . ALA A 1 202 ? 50.929 32.198 -12.744 1.00 33.56 202 ALA A O 1
ATOM 1518 N N . ARG A 1 203 ? 49.191 31.197 -13.802 1.00 35.88 203 ARG A N 1
ATOM 1519 C CA . ARG A 1 203 ? 49.638 30.892 -15.180 1.00 35.88 203 ARG A CA 1
ATOM 1520 C C . ARG A 1 203 ? 49.107 29.545 -15.693 1.00 35.88 203 ARG A C 1
ATOM 1522 O O . ARG A 1 203 ? 49.231 28.522 -15.036 1.00 35.88 203 ARG A O 1
ATOM 1529 N N . ASN A 1 204 ? 48.664 29.610 -16.948 1.00 33.00 204 ASN A N 1
ATOM 1530 C CA . ASN A 1 204 ? 48.725 28.592 -18.000 1.00 33.00 204 ASN A CA 1
ATOM 1531 C C . ASN A 1 204 ? 47.734 27.412 -17.997 1.00 33.00 204 ASN A C 1
ATOM 1533 O O . ASN A 1 204 ? 47.923 26.389 -17.349 1.00 33.00 204 ASN A O 1
ATOM 1537 N N . SER A 1 205 ? 46.775 27.511 -18.925 1.00 32.00 205 SER A N 1
ATOM 1538 C CA . SER A 1 205 ? 46.308 26.401 -19.772 1.00 32.00 205 SER A CA 1
ATOM 1539 C C . SER A 1 205 ? 47.501 25.694 -20.457 1.00 32.00 205 SER A C 1
ATOM 1541 O O . SER A 1 205 ? 48.539 26.334 -20.652 1.00 32.00 205 SER A O 1
ATOM 1543 N N . PRO A 1 206 ? 47.377 24.426 -20.905 1.00 50.19 206 PRO A N 1
ATOM 1544 C CA . PRO A 1 206 ? 46.686 24.185 -22.177 1.00 50.19 206 PRO A CA 1
ATOM 1545 C C . PRO A 1 206 ? 45.897 22.861 -22.284 1.00 50.19 206 PRO A C 1
ATOM 1547 O O . PRO A 1 206 ? 46.240 21.829 -21.721 1.00 50.19 206 PRO A O 1
ATOM 1550 N N . VAL A 1 207 ? 44.839 22.923 -23.097 1.00 37.88 207 VAL A N 1
ATOM 1551 C CA . VAL A 1 207 ? 44.564 22.046 -24.251 1.00 37.88 207 VAL A CA 1
ATOM 1552 C C . VAL A 1 207 ? 45.147 20.624 -24.202 1.00 37.88 207 VAL A C 1
ATOM 1554 O O . VAL A 1 207 ? 46.343 20.434 -24.413 1.00 37.88 207 VAL A O 1
ATOM 1557 N N . ARG A 1 208 ? 44.269 19.610 -24.180 1.00 38.19 208 ARG A N 1
ATOM 1558 C CA . ARG A 1 208 ? 44.412 18.450 -25.081 1.00 38.19 208 ARG A CA 1
ATOM 1559 C C . ARG A 1 208 ? 43.102 17.693 -25.290 1.00 38.19 208 ARG A C 1
ATOM 1561 O O . ARG A 1 208 ? 42.648 16.926 -24.451 1.00 38.19 208 ARG A O 1
ATOM 1568 N N . ALA A 1 209 ? 42.553 17.891 -26.482 1.00 36.31 209 ALA A N 1
ATOM 1569 C CA . ALA A 1 209 ? 41.638 16.979 -27.141 1.00 36.31 209 ALA A CA 1
ATOM 1570 C C . ALA A 1 209 ? 42.399 15.740 -27.653 1.00 36.31 209 ALA A C 1
ATOM 1572 O O . ALA A 1 209 ? 43.465 15.876 -28.256 1.00 36.31 209 ALA A O 1
ATOM 1573 N N . ARG A 1 210 ? 41.825 14.546 -27.472 1.00 38.53 210 ARG A N 1
ATOM 1574 C CA . ARG A 1 210 ? 42.037 13.344 -28.304 1.00 38.53 210 ARG A CA 1
ATOM 1575 C C . ARG A 1 210 ? 40.688 12.618 -28.358 1.00 38.53 210 ARG A C 1
ATOM 1577 O O . ARG A 1 210 ? 40.178 12.221 -27.322 1.00 38.53 210 ARG A O 1
ATOM 1584 N N . ARG A 1 211 ? 39.929 12.811 -29.439 1.00 32.91 211 ARG A N 1
ATOM 1585 C CA . ARG A 1 211 ? 39.825 11.947 -30.634 1.00 32.91 211 ARG A CA 1
ATOM 1586 C C . ARG A 1 211 ? 39.323 10.531 -30.337 1.00 32.91 211 ARG A C 1
ATOM 1588 O O . ARG A 1 211 ? 40.053 9.701 -29.812 1.00 32.91 211 ARG A O 1
ATOM 1595 N N . CYS A 1 212 ? 38.086 10.310 -30.779 1.00 31.45 212 CYS A N 1
ATOM 1596 C CA . CYS A 1 212 ? 37.544 9.041 -31.246 1.00 31.45 212 CYS A CA 1
ATOM 1597 C C . CYS A 1 212 ? 38.353 8.489 -32.431 1.00 31.45 212 CYS A C 1
ATOM 1599 O O . CYS A 1 212 ? 38.841 9.282 -33.239 1.00 31.45 212 CYS A O 1
ATOM 1601 N N . ALA A 1 213 ? 38.409 7.158 -32.512 1.00 31.12 213 ALA A N 1
ATOM 1602 C CA . ALA A 1 213 ? 38.484 6.272 -33.687 1.00 31.12 213 ALA A CA 1
ATOM 1603 C C . ALA A 1 213 ? 39.185 4.982 -33.205 1.00 31.12 213 ALA A C 1
ATOM 1605 O O . ALA A 1 213 ? 40.292 5.050 -32.685 1.00 31.12 213 ALA A O 1
ATOM 1606 N N . GLU A 1 214 ? 38.487 3.853 -33.083 1.00 30.08 214 GLU A N 1
ATOM 1607 C CA . GLU A 1 214 ? 38.169 2.922 -34.181 1.00 30.08 214 GLU A CA 1
ATOM 1608 C C . GLU A 1 214 ? 39.136 1.732 -34.119 1.00 30.08 214 GLU A C 1
ATOM 1610 O O . GLU A 1 214 ? 40.343 1.924 -34.196 1.00 30.08 214 GLU A O 1
ATOM 1615 N N . ALA A 1 215 ? 38.598 0.526 -33.903 1.00 30.11 215 ALA A N 1
ATOM 1616 C CA . ALA A 1 215 ? 38.950 -0.701 -34.627 1.00 30.11 215 ALA A CA 1
ATOM 1617 C C . ALA A 1 215 ? 38.523 -1.967 -33.861 1.00 30.11 215 ALA A C 1
ATOM 1619 O O . ALA A 1 215 ? 38.980 -2.248 -32.759 1.00 30.11 215 ALA A O 1
ATOM 1620 N N . ALA A 1 216 ? 37.684 -2.735 -34.555 1.00 31.41 216 ALA A N 1
ATOM 1621 C CA . ALA A 1 216 ? 37.827 -4.170 -34.782 1.00 31.41 216 ALA A CA 1
ATOM 1622 C C . ALA A 1 216 ? 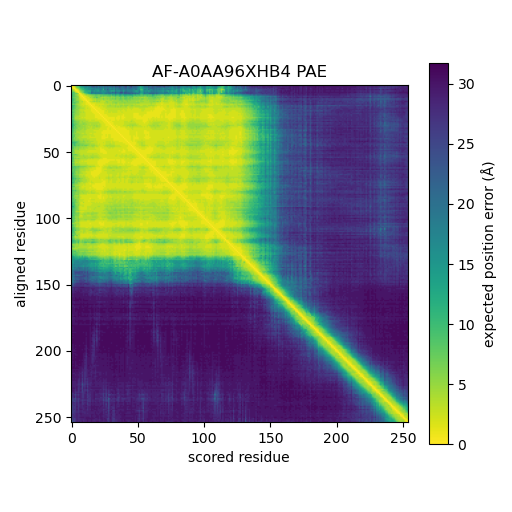37.796 -5.140 -33.586 1.00 31.41 216 ALA A C 1
ATOM 1624 O O . ALA A 1 216 ? 38.782 -5.403 -32.902 1.00 31.41 216 ALA A O 1
ATOM 1625 N N . SER A 1 217 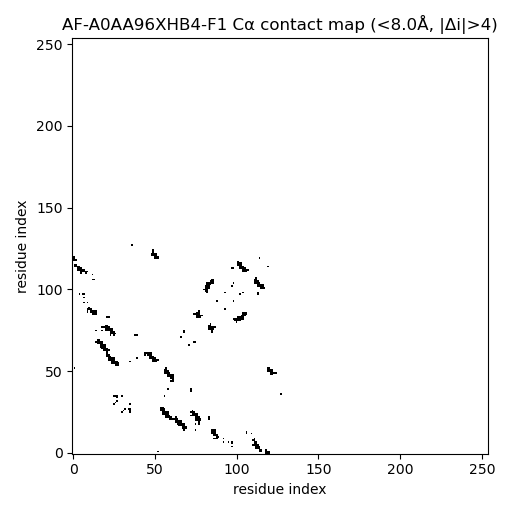? 36.656 -5.827 -33.498 1.00 37.06 217 SER A N 1
ATOM 1626 C CA . SER A 1 217 ? 36.565 -7.239 -33.127 1.00 37.06 217 SER A CA 1
ATOM 1627 C C . SER A 1 217 ? 37.600 -8.099 -33.864 1.00 37.06 217 SER A C 1
ATOM 1629 O O . SER A 1 217 ? 37.831 -7.895 -35.058 1.00 37.06 217 SER A O 1
ATOM 1631 N N . PRO A 1 218 ? 38.050 -9.187 -33.222 1.00 44.72 218 PRO A N 1
ATOM 1632 C CA . PRO A 1 218 ? 38.076 -10.459 -33.921 1.00 44.72 218 PRO A CA 1
ATOM 1633 C C . PRO A 1 218 ? 37.260 -11.524 -33.186 1.00 44.72 218 PRO A C 1
ATOM 1635 O O . PRO A 1 218 ? 37.320 -11.705 -31.971 1.00 44.72 218 PRO A O 1
ATOM 1638 N N . SER A 1 219 ? 36.494 -12.238 -34.002 1.00 34.78 219 SER A N 1
ATOM 1639 C CA . SER A 1 219 ? 35.905 -13.540 -33.724 1.00 34.78 219 SER A CA 1
ATOM 1640 C C . SER A 1 219 ? 37.000 -14.529 -33.316 1.00 34.78 219 SER A C 1
ATOM 1642 O O . SER A 1 219 ? 37.944 -14.729 -34.080 1.00 34.78 219 SER A O 1
ATOM 1644 N N . VAL A 1 220 ? 36.824 -15.217 -32.187 1.00 40.41 220 VAL A N 1
ATOM 1645 C CA . VAL A 1 220 ? 37.462 -16.514 -31.941 1.00 40.41 220 VAL A CA 1
ATOM 1646 C C . VAL A 1 220 ? 36.419 -17.481 -31.402 1.00 40.41 220 VAL A C 1
ATOM 1648 O O . VAL A 1 220 ? 35.808 -17.276 -30.354 1.00 40.41 220 VAL A O 1
ATOM 1651 N N . ALA A 1 221 ? 36.229 -18.538 -32.185 1.00 36.16 221 ALA A N 1
ATOM 1652 C CA . ALA A 1 221 ? 35.532 -19.753 -31.833 1.00 36.16 221 ALA A CA 1
ATOM 1653 C C . ALA A 1 221 ? 36.201 -20.431 -30.628 1.00 36.16 221 ALA A C 1
ATOM 1655 O O . ALA A 1 221 ? 37.415 -20.607 -30.593 1.00 36.16 221 ALA A O 1
ATOM 1656 N N . GLY A 1 222 ? 35.389 -20.860 -29.666 1.00 32.88 222 GLY A N 1
ATOM 1657 C CA . GLY A 1 222 ? 35.830 -21.637 -28.514 1.00 32.88 222 GLY A CA 1
ATOM 1658 C C . GLY A 1 222 ? 34.707 -22.549 -28.053 1.00 32.88 222 GLY A C 1
ATOM 1659 O O . GLY A 1 222 ? 33.947 -22.212 -27.152 1.00 32.88 222 GLY A O 1
ATOM 1660 N N . GLN A 1 223 ? 34.576 -23.685 -28.734 1.00 38.97 223 GLN A N 1
ATOM 1661 C CA . GLN A 1 223 ? 33.748 -24.810 -28.316 1.00 38.97 223 GLN A CA 1
ATOM 1662 C C . GLN A 1 223 ? 34.314 -25.376 -27.004 1.00 38.97 223 GLN A C 1
ATOM 1664 O O . GLN A 1 223 ? 35.501 -25.679 -26.924 1.00 38.97 223 GLN A O 1
ATOM 1669 N N . GLY A 1 224 ? 33.471 -25.518 -25.981 1.00 33.50 224 GLY A N 1
ATOM 1670 C CA . GLY A 1 224 ? 33.881 -25.997 -24.660 1.00 33.50 224 GLY A CA 1
ATOM 1671 C C . GLY A 1 224 ? 32.706 -26.532 -23.846 1.00 33.50 224 GLY A C 1
ATOM 1672 O O . GLY A 1 224 ? 32.097 -25.807 -23.073 1.00 33.50 224 GLY A O 1
ATOM 1673 N N . GLY A 1 225 ? 32.390 -27.804 -24.092 1.00 30.91 225 GLY A N 1
ATOM 1674 C CA . GLY A 1 225 ? 31.688 -28.780 -23.247 1.00 30.91 225 GLY A CA 1
ATOM 1675 C C . GLY A 1 225 ? 30.802 -28.318 -22.083 1.00 30.91 225 GLY A C 1
ATOM 1676 O O . GLY A 1 225 ? 31.282 -28.114 -20.974 1.00 30.91 225 GLY A O 1
ATOM 1677 N N . TRP A 1 226 ? 29.484 -28.407 -22.278 1.00 33.56 226 TRP A N 1
ATOM 1678 C CA . TRP A 1 226 ? 28.541 -28.669 -21.188 1.00 33.56 226 TRP A CA 1
ATOM 1679 C C . TRP A 1 226 ? 28.285 -30.176 -21.109 1.00 33.56 226 TRP A C 1
ATOM 1681 O O . TRP A 1 226 ? 27.487 -30.726 -21.867 1.00 33.56 226 TRP A O 1
ATOM 1691 N N . ARG A 1 227 ? 28.984 -30.861 -20.196 1.00 36.09 227 ARG A N 1
ATOM 1692 C CA . ARG A 1 227 ? 28.617 -32.210 -19.752 1.00 36.09 227 ARG A CA 1
ATOM 1693 C C . ARG A 1 227 ? 27.909 -32.120 -18.402 1.00 36.09 227 ARG A C 1
ATOM 1695 O O . ARG A 1 227 ? 28.514 -31.748 -17.408 1.00 36.09 227 ARG A O 1
ATOM 1702 N N . GLY A 1 228 ? 26.639 -32.518 -18.414 1.00 34.34 228 GLY A N 1
ATOM 1703 C CA . GLY A 1 228 ? 26.036 -33.395 -17.412 1.00 34.34 228 GLY A CA 1
ATOM 1704 C C . GLY A 1 228 ? 25.899 -32.885 -15.980 1.00 34.34 228 GLY A C 1
ATOM 1705 O O . GLY A 1 228 ? 26.706 -33.230 -15.129 1.00 34.34 228 GLY A O 1
ATOM 1706 N N . LEU A 1 229 ? 24.760 -32.260 -15.677 1.00 36.78 229 LEU A N 1
ATOM 1707 C CA . LEU A 1 229 ? 24.069 -32.484 -14.405 1.00 36.78 229 LEU A CA 1
ATOM 1708 C C . LEU A 1 229 ? 22.588 -32.706 -14.716 1.00 36.78 229 LEU A C 1
ATOM 1710 O O . LEU A 1 229 ? 21.888 -31.807 -15.178 1.00 36.78 229 LEU A O 1
ATOM 1714 N N . GLY A 1 230 ? 22.165 -33.960 -14.555 1.00 33.78 230 GLY A N 1
ATOM 1715 C CA . GLY A 1 230 ? 20.819 -34.431 -14.851 1.00 33.78 230 GLY A CA 1
ATOM 1716 C C . GLY A 1 230 ? 19.737 -33.829 -13.946 1.00 33.78 230 GLY A C 1
ATOM 1717 O O . GLY A 1 230 ? 20.033 -33.201 -12.924 1.00 33.78 230 GLY A O 1
ATOM 1718 N N . PRO A 1 231 ? 18.462 -34.029 -14.315 1.00 39.75 231 PRO A N 1
ATOM 1719 C CA . PRO A 1 231 ? 17.327 -33.496 -13.580 1.00 39.75 231 PRO A CA 1
ATOM 1720 C C . PRO A 1 231 ? 17.163 -34.235 -12.248 1.00 39.75 231 PRO A C 1
ATOM 1722 O O . PRO A 1 231 ? 16.922 -35.440 -12.214 1.00 39.75 231 PRO A O 1
ATOM 1725 N N . ARG A 1 232 ? 17.261 -33.505 -11.130 1.00 38.28 232 ARG A N 1
ATOM 1726 C CA . ARG A 1 232 ? 16.774 -34.001 -9.839 1.00 38.28 232 ARG A CA 1
ATOM 1727 C C . ARG A 1 232 ? 15.252 -33.926 -9.833 1.00 38.28 232 ARG A C 1
ATOM 1729 O O . ARG A 1 232 ? 14.666 -32.857 -9.677 1.00 38.28 232 ARG A O 1
ATOM 1736 N N . SER A 1 233 ? 14.654 -35.095 -10.006 1.00 36.91 233 SER A N 1
ATOM 1737 C CA . SER A 1 233 ? 13.288 -35.449 -9.651 1.00 36.91 233 SER A CA 1
ATOM 1738 C C . SER A 1 233 ? 12.969 -35.057 -8.203 1.00 36.91 233 SER A C 1
ATOM 1740 O O . SER A 1 233 ? 13.572 -35.583 -7.268 1.00 36.91 233 SER A O 1
ATOM 1742 N N . TRP A 1 234 ? 11.995 -34.172 -8.012 1.00 35.84 234 TRP A N 1
ATOM 1743 C CA . TRP A 1 234 ? 11.272 -34.012 -6.748 1.00 35.84 234 TRP A CA 1
ATOM 1744 C C . TRP A 1 234 ? 9.769 -33.986 -7.044 1.00 35.84 234 TRP A C 1
ATOM 1746 O O . TRP A 1 234 ? 9.061 -33.017 -6.807 1.00 35.84 234 TRP A O 1
ATOM 1756 N N . GLU A 1 235 ? 9.267 -35.081 -7.607 1.00 38.44 235 GLU A N 1
ATOM 1757 C CA . GLU A 1 235 ? 7.845 -35.403 -7.530 1.00 38.44 235 GLU A CA 1
ATOM 1758 C C . GLU A 1 235 ? 7.561 -36.079 -6.187 1.00 38.44 235 GLU A C 1
ATOM 1760 O O . GLU A 1 235 ? 8.137 -37.127 -5.897 1.00 38.44 235 GLU A O 1
ATOM 1765 N N . ARG A 1 236 ? 6.667 -35.477 -5.393 1.00 34.91 236 ARG A N 1
ATOM 1766 C CA . ARG A 1 236 ? 5.553 -36.108 -4.648 1.00 34.91 236 ARG A CA 1
ATOM 1767 C C . ARG A 1 236 ? 5.135 -35.211 -3.488 1.00 34.91 236 ARG A C 1
ATOM 1769 O O . ARG A 1 236 ? 5.823 -35.129 -2.479 1.00 34.91 236 ARG A O 1
ATOM 1776 N N . TRP A 1 237 ? 3.966 -34.597 -3.621 1.00 37.69 237 TRP A N 1
ATOM 1777 C CA . TRP A 1 237 ? 3.130 -34.200 -2.489 1.00 37.69 237 TRP A CA 1
ATOM 1778 C C . TRP A 1 237 ? 1.759 -34.859 -2.703 1.00 37.69 237 TRP A C 1
ATOM 1780 O O . TRP A 1 237 ? 1.192 -34.686 -3.785 1.00 37.69 237 TRP A O 1
ATOM 1790 N N . PRO A 1 238 ? 1.253 -35.668 -1.755 1.00 55.09 238 PRO A N 1
ATOM 1791 C CA . PRO A 1 238 ? -0.056 -36.304 -1.865 1.00 55.09 238 PRO A CA 1
ATOM 1792 C C . PRO A 1 238 ? -1.188 -35.343 -1.447 1.00 55.09 238 PRO A C 1
ATOM 1794 O O . PRO A 1 238 ? -0.930 -34.357 -0.752 1.00 55.09 238 PRO A O 1
ATOM 1797 N N . PRO A 1 239 ? -2.449 -35.620 -1.834 1.00 50.97 239 PRO A N 1
ATOM 1798 C CA . PRO A 1 239 ? -3.607 -34.876 -1.361 1.00 50.97 239 PRO A CA 1
ATOM 1799 C C . PRO A 1 239 ? -4.135 -35.522 -0.074 1.00 50.97 239 PRO A C 1
ATOM 1801 O O . PRO A 1 239 ? -4.730 -36.598 -0.119 1.00 50.97 239 PRO A O 1
ATOM 1804 N N . GLU A 1 240 ? -3.956 -34.879 1.078 1.00 43.28 240 GLU A N 1
ATOM 1805 C CA . GLU A 1 240 ? -4.636 -35.312 2.303 1.00 43.28 240 GLU A CA 1
ATOM 1806 C C . GLU A 1 240 ? -5.953 -34.558 2.491 1.00 43.28 240 GLU A C 1
ATOM 1808 O O . GLU A 1 240 ? -6.019 -33.384 2.853 1.00 43.28 240 GLU A O 1
ATOM 1813 N N . HIS A 1 241 ? -7.028 -35.297 2.226 1.00 48.12 241 HIS A N 1
ATOM 1814 C CA . HIS A 1 241 ? -8.365 -35.030 2.718 1.00 48.12 241 HIS A CA 1
ATOM 1815 C C . HIS A 1 241 ? -8.411 -35.278 4.229 1.00 48.12 241 HIS A C 1
ATOM 1817 O O . HIS A 1 241 ? -8.403 -36.428 4.658 1.00 48.12 241 HIS A O 1
ATOM 1823 N N . HIS A 1 242 ? -8.596 -34.232 5.032 1.00 45.75 242 HIS A N 1
ATOM 1824 C CA . HIS A 1 242 ? -9.108 -34.392 6.392 1.00 45.75 242 HIS A CA 1
ATOM 1825 C C . HIS A 1 242 ? -10.491 -33.752 6.521 1.00 45.75 242 HIS A C 1
ATOM 1827 O O . HIS A 1 242 ? -10.657 -32.547 6.692 1.00 45.75 242 HIS A O 1
ATOM 1833 N N . ARG A 1 243 ? -11.505 -34.624 6.435 1.00 40.34 243 ARG A N 1
ATOM 1834 C CA . ARG A 1 243 ? -12.843 -34.403 6.989 1.00 40.34 243 ARG A CA 1
ATOM 1835 C C . ARG A 1 243 ? -12.701 -34.229 8.501 1.00 40.34 243 ARG A C 1
ATOM 1837 O O . ARG A 1 243 ? -12.341 -35.179 9.193 1.00 40.34 243 ARG A O 1
ATOM 1844 N N . VAL A 1 244 ? -13.031 -33.052 9.015 1.00 44.94 244 VAL A N 1
ATOM 1845 C CA . VAL A 1 244 ? -13.273 -32.862 10.448 1.00 44.94 244 VAL A CA 1
ATOM 1846 C C . VAL A 1 244 ? -14.705 -33.311 10.741 1.00 44.94 244 VAL A C 1
ATOM 1848 O O . VAL A 1 244 ? -15.663 -32.779 10.184 1.00 44.94 244 VAL A O 1
ATOM 1851 N N . ARG A 1 245 ? -14.836 -34.343 11.584 1.00 41.12 245 ARG A N 1
ATOM 1852 C CA . ARG A 1 245 ? -16.099 -34.771 12.199 1.00 41.12 245 ARG A CA 1
ATOM 1853 C C . ARG A 1 245 ? -16.570 -33.692 13.174 1.00 41.12 245 ARG A C 1
ATOM 1855 O O . ARG A 1 245 ? -15.824 -33.304 14.066 1.00 41.12 245 ARG A O 1
ATOM 1862 N N . VAL A 1 246 ? -17.824 -33.279 13.032 1.00 52.53 246 VAL A N 1
ATOM 1863 C CA . VAL A 1 246 ? -18.573 -32.534 14.051 1.00 52.53 246 VAL A CA 1
ATOM 1864 C C . VAL A 1 246 ? -19.051 -33.538 15.113 1.00 52.53 246 VAL A C 1
ATOM 1866 O O . VAL A 1 246 ? -19.647 -34.548 14.729 1.00 52.53 246 VAL A O 1
ATOM 1869 N N . PRO A 1 247 ? -18.804 -33.332 16.419 1.00 55.94 247 PRO A N 1
ATOM 1870 C CA . PRO A 1 247 ? -19.447 -34.123 17.462 1.00 55.94 247 PRO A CA 1
ATOM 1871 C C . PRO A 1 247 ? -20.922 -33.720 17.581 1.00 55.94 247 PRO A C 1
ATOM 1873 O O . PRO A 1 247 ? -21.252 -32.542 17.711 1.00 55.94 247 PRO A O 1
ATOM 1876 N N . GLY A 1 248 ? -21.801 -34.717 17.482 1.00 50.50 248 GLY A N 1
ATOM 1877 C CA . GLY A 1 248 ? -23.247 -34.558 17.566 1.00 50.50 248 GLY A CA 1
ATOM 1878 C C . GLY A 1 248 ? -23.698 -34.061 18.936 1.00 50.50 248 GLY A C 1
ATOM 1879 O O . GLY A 1 248 ? -23.230 -34.526 19.974 1.00 50.50 248 GLY A O 1
ATOM 1880 N N . ALA A 1 249 ? -24.635 -33.119 18.898 1.00 46.25 249 ALA A N 1
ATOM 1881 C CA . ALA A 1 249 ? -25.430 -32.684 20.029 1.00 46.25 249 ALA A CA 1
ATOM 1882 C C . ALA A 1 249 ? -26.298 -33.848 20.535 1.00 46.25 249 ALA A C 1
ATOM 1884 O O . ALA A 1 249 ? -27.063 -34.437 19.772 1.00 46.25 249 ALA A O 1
ATOM 1885 N N . GLY A 1 250 ? -26.180 -34.167 21.823 1.00 50.09 250 GLY A N 1
ATOM 1886 C CA . GLY A 1 250 ? -27.177 -34.962 22.528 1.00 50.09 250 GLY A CA 1
ATOM 1887 C C . GLY A 1 250 ? -28.401 -34.097 22.817 1.00 50.09 250 GLY A C 1
ATOM 1888 O O . GLY A 1 250 ? -28.283 -33.057 23.464 1.00 50.09 250 GLY A O 1
ATOM 1889 N N . CYS A 1 251 ? -29.567 -34.520 22.336 1.00 52.00 251 CYS A N 1
ATOM 1890 C CA . CYS A 1 251 ? -30.850 -34.065 22.863 1.00 52.00 251 CYS A CA 1
ATOM 1891 C C . CYS A 1 251 ? -31.238 -34.931 24.073 1.00 52.00 251 CYS A C 1
ATOM 1893 O O . CYS A 1 251 ? -30.996 -36.139 24.043 1.00 52.00 251 CYS A O 1
ATOM 1895 N N . PRO A 1 252 ? -31.873 -34.355 25.107 1.00 64.50 252 PRO A N 1
ATOM 1896 C CA . PRO A 1 252 ? -32.488 -35.112 26.186 1.00 64.50 252 PRO A CA 1
ATOM 1897 C C . PRO A 1 252 ? -33.922 -35.497 25.798 1.00 64.50 252 PRO A C 1
ATOM 1899 O O . PRO A 1 252 ? -34.639 -34.705 25.186 1.00 64.50 252 PRO A O 1
ATOM 1902 N N . THR A 1 253 ? -34.359 -36.704 26.141 1.00 59.91 253 THR A N 1
ATOM 1903 C CA . THR A 1 253 ? -35.783 -37.078 26.182 1.00 59.91 253 THR A CA 1
ATOM 1904 C C . THR A 1 253 ? -35.946 -38.361 26.989 1.00 59.91 253 THR A C 1
ATOM 1906 O O . THR A 1 253 ? -35.257 -39.337 26.704 1.00 59.91 253 THR A O 1
ATOM 1909 N N . GLY A 1 254 ? -36.892 -38.347 27.935 1.00 53.44 254 GLY A N 1
ATOM 1910 C CA . GLY A 1 254 ? -37.443 -39.535 28.595 1.00 53.44 254 GLY A CA 1
ATOM 1911 C C . GLY A 1 254 ? -36.949 -39.754 30.007 1.00 53.44 254 GLY A C 1
ATOM 1912 O O . GLY A 1 254 ? -35.989 -40.536 30.153 1.00 53.44 254 GLY A O 1
#

Solvent-accessible surface area (backbone atoms only — not comparable to full-atom values): 17448 Å² total; per-residue (Å²): 129,62,71,68,48,73,80,65,79,68,94,39,61,59,64,73,59,72,41,62,27,31,29,32,40,35,52,30,90,80,60,36,59,69,52,42,52,50,53,53,61,74,70,60,54,87,72,49,48,41,26,53,51,98,85,21,42,36,37,38,48,67,62,67,40,84,40,48,49,89,76,43,97,34,52,51,16,35,67,55,89,57,23,36,25,29,33,63,71,51,80,71,63,59,67,38,88,83,60,42,71,47,20,35,41,42,55,54,98,93,39,43,36,35,34,51,56,92,48,41,52,72,52,72,67,70,81,71,60,85,59,86,85,67,72,90,71,80,83,79,72,96,58,82,78,76,77,80,71,81,72,74,70,76,74,73,77,71,88,62,101,64,83,80,75,78,75,80,76,97,72,92,81,81,82,76,74,68,69,76,77,77,70,78,73,79,82,76,94,79,83,84,80,88,78,89,80,84,83,89,82,92,82,79,87,79,90,82,89,80,81,90,82,90,84,81,86,79,92,76,91,76,90,76,84,90,79,86,84,80,86,82,84,81,88,84,81,84,89,82,85,76,84,79,80,80,85,79,82,84,80,90,83,136

pLDDT: mean 71.35, std 24.97, range [30.08, 97.62]

Secondary structure (DSSP, 8-state):
----B-----SSSS--SEEEEEEEEE-HHHH-HHHHHHHHHHT--TT-EEEEETTEEEEEEEEEEEEEGGGSSSEEEEEETTEEESSPPPHHHHT-TT--TTEEEEEETTEEEEEEGGGSPEE-GGGGS--TT---PPPPPSSSPPPPP--------------PPPPPP--SSSSSSSSSSS------S------------------------------------------------------PPPPPPPPP--